Protein AF-A0A8X6IVJ0-F1 (afdb_monomer)

Foldseek 3Di:
DVLVVLVVQLVVLLVVLVVLLVVCVVCVVVDDLVRLVVSLVVLVVSLVSNVVSLVVNCVVDDPVCNVVSVVVNVVSVVSSVVSNVVSVVSSVVNVVVVVVPDDDDDDDDPDPPPPDPDDDQAADAQDLLCCLVNVVRLCVPQVVDPVDALLRSLVSVLVRYHHPLNVQLVPPPRDRVCSVVSVVSSCVRRVPLVVNLVVLVCQLLPLAADADDALVSLVVNLVSLVVSQVVCVVSVRHCDDPNQLVSLVSSLVSYHPVLNVVVVVVDDPPDRDGSVRSSVSSNVSSVVVVVVVPPDPPPPPVPPPPDDPPDDQDQPPVPRHGDDDD

Solvent-accessible surface area (backbone atoms only — not comparable to full-atom values): 19310 Å² total; per-residue (Å²): 117,69,65,63,52,49,53,52,49,48,53,55,51,51,53,50,50,53,53,51,49,54,54,43,73,73,43,57,88,78,52,51,71,66,55,46,50,54,51,46,55,52,52,52,54,52,51,56,52,50,51,55,48,50,56,52,45,63,75,68,52,55,86,88,54,44,62,63,54,50,53,55,48,48,59,54,48,52,58,49,52,52,51,50,53,53,48,51,53,49,46,52,48,53,64,52,55,70,61,71,78,72,78,86,86,84,82,88,77,94,65,86,76,77,79,67,79,81,82,75,79,75,68,44,52,64,56,52,87,51,38,64,64,46,51,53,53,46,35,66,68,45,69,69,34,82,91,53,52,34,29,54,44,35,51,52,50,61,71,30,34,32,70,64,46,29,61,77,45,61,85,59,68,83,34,53,78,40,25,61,55,44,52,49,56,48,42,72,73,48,63,45,68,68,57,48,50,51,49,48,50,50,57,62,73,64,54,76,60,40,84,62,96,42,41,69,60,48,48,50,52,45,50,54,49,52,50,46,53,54,54,34,44,74,70,74,46,74,76,53,73,68,54,24,43,52,50,29,52,58,54,55,72,30,46,23,74,66,60,44,52,55,49,61,71,72,54,59,96,88,60,87,71,46,34,69,55,52,47,52,49,48,54,52,51,26,50,52,51,52,56,54,70,71,55,66,89,72,76,76,67,82,69,76,81,72,83,75,88,69,95,70,86,68,52,38,93,89,77,67,48,77,74,84,90,125

Radius of gyration: 33.24 Å; Cα contacts (8 Å, |Δi|>4): 219; chains: 1; bounding box: 76×69×97 Å

Nearest PDB structures (foldseek):
  8xyv-assembly2_B  TM=6.416E-01  e=3.155E+00  synthetic construct
  8xyv-assembly1_A  TM=5.494E-01  e=3.779E+00  synthetic construct

Organism: NCBI:txid2747483

Secondary structure (DSSP, 8-state):
-HHHHHHHHHHHHHHHHHHHHHHHHHHTTT--HHHHHHHHHHHHHHHHHHHHHHHHHHHH--TTTHHHHHHHHHHHHHHHHHHHHHHHHHHHHHHHHTTSSS-------------PPP-PPPPB-S-HHHHHHHHHHHIIIIIT-TTS-HHHHHHHHHHHB-HHHHHHHHTS-S-TTHHHHHHHHHHHHH--HHHHHHHHHHHHHTPPPP-S--HHHHHHHHHHHHHHHHHHHHTT----THHHHHHHHHHHTTS-HHHHHHHHHHS-TT-PPPHHHHHHHHHHHHHHHHHHHHS---------------------TTT-S-----

Sequence (326 aa):
MKVKACLNQKKAIISSLTRLKNKTLEDINELDSSELKIRKNRFDTIGEVLKTIFDNLFSLAGDNEIEDYILEKQELFDTWEEMLILLDRRVSHLNKTNKNTEVTHTRNSDSTEIKLPTLSLPTFSGVIDEWLTFSDLFQAAVTNNQNLTGAQKLQYLKGVLKGDAQKIVQSLPITDGNFQIAWDLLKERYFHKREILSSLMKKLMNISPITCESHAQILRLVDSTKECVRLLETLDLKVEGTADIILMFVIQFKLDSTTRGWWERSLDSEKIPSLSELLKFLSNHARSLMTEGYGVKRNISNKKVTLVASGFQLHCTYCQNNHNLN

Mean predicted aligned error: 19.24 Å

InterPro domains:
  IPR005312 Domain of unknown function DUF1759 [PF03564] (124-266)

pLDDT: mean 80.72, std 16.04, range [34.28, 94.62]

Structure (mmCIF, N/CA/C/O backbone):
data_AF-A0A8X6IVJ0-F1
#
_entry.id   AF-A0A8X6IVJ0-F1
#
loop_
_atom_site.group_PDB
_atom_site.id
_atom_site.type_symbol
_atom_site.label_atom_id
_atom_site.label_alt_id
_atom_site.label_comp_id
_atom_site.label_asym_id
_atom_site.label_entity_id
_atom_site.label_seq_id
_atom_site.pdbx_PDB_ins_code
_atom_site.Cartn_x
_atom_site.Cartn_y
_atom_site.Cartn_z
_atom_site.occupancy
_atom_site.B_iso_or_equiv
_atom_site.auth_seq_id
_atom_site.auth_comp_id
_atom_site.auth_asym_id
_atom_site.auth_atom_id
_atom_site.pdbx_PDB_model_num
ATOM 1 N N . MET A 1 1 ? 3.295 47.435 11.529 1.00 51.41 1 MET A N 1
ATOM 2 C CA . MET A 1 1 ? 2.313 46.763 12.421 1.00 51.41 1 MET A CA 1
ATOM 3 C C . MET A 1 1 ? 2.460 45.238 12.463 1.00 51.41 1 MET A C 1
ATOM 5 O O . MET A 1 1 ? 2.421 44.699 13.561 1.00 51.41 1 MET A O 1
ATOM 9 N N . LYS A 1 2 ? 2.674 44.540 11.333 1.00 70.06 2 LYS A N 1
ATOM 10 C CA . LYS A 1 2 ? 2.728 43.062 11.283 1.00 70.06 2 LYS A CA 1
ATOM 11 C C . LYS A 1 2 ? 3.921 42.427 12.032 1.00 70.06 2 LYS A C 1
ATOM 13 O O . LYS A 1 2 ? 3.705 41.506 12.809 1.00 70.06 2 LYS A O 1
ATOM 18 N N . VAL A 1 3 ? 5.135 42.977 11.904 1.00 77.12 3 VAL A N 1
ATOM 19 C CA . VAL A 1 3 ? 6.344 42.466 12.599 1.00 77.12 3 VAL A CA 1
ATOM 20 C C . VAL A 1 3 ? 6.205 42.526 14.123 1.00 77.12 3 VAL A C 1
ATOM 22 O O . VAL A 1 3 ? 6.420 41.534 14.808 1.00 77.12 3 VAL A O 1
ATOM 25 N N . LYS A 1 4 ? 5.747 43.661 14.669 1.00 79.00 4 LYS A N 1
ATOM 26 C CA . LYS A 1 4 ? 5.551 43.844 16.120 1.00 79.00 4 LYS A CA 1
ATOM 27 C C . LYS A 1 4 ? 4.546 42.845 16.710 1.00 79.00 4 LYS A C 1
ATOM 29 O O . LYS A 1 4 ? 4.748 42.358 17.817 1.00 79.00 4 LYS A O 1
ATOM 34 N N . ALA A 1 5 ? 3.483 42.520 15.970 1.00 81.06 5 ALA A N 1
ATOM 35 C CA . ALA A 1 5 ? 2.525 41.495 16.379 1.00 81.06 5 ALA A CA 1
ATOM 36 C C . ALA A 1 5 ? 3.166 40.096 16.399 1.00 81.06 5 ALA A C 1
ATOM 38 O O . ALA A 1 5 ? 2.984 39.360 17.366 1.00 81.06 5 ALA A O 1
ATOM 39 N N . CYS A 1 6 ? 3.972 39.770 15.386 1.00 81.50 6 CYS A N 1
ATOM 40 C CA . CYS A 1 6 ? 4.681 38.496 15.291 1.00 81.50 6 CYS A CA 1
ATOM 41 C C . CYS A 1 6 ? 5.738 38.336 16.402 1.00 81.50 6 CYS A C 1
ATOM 43 O O . CYS A 1 6 ? 5.799 37.300 17.056 1.00 81.50 6 CYS A O 1
ATOM 45 N N . LEU A 1 7 ? 6.485 39.400 16.722 1.00 84.38 7 LEU A N 1
ATOM 46 C CA . LEU A 1 7 ? 7.431 39.420 17.844 1.00 84.38 7 LEU A CA 1
ATOM 47 C C . LEU A 1 7 ? 6.739 39.253 19.207 1.00 84.38 7 LEU A C 1
ATOM 49 O O . LEU A 1 7 ? 7.261 38.563 20.083 1.00 84.38 7 LEU A O 1
ATOM 53 N N . ASN A 1 8 ? 5.556 39.845 19.395 1.00 83.50 8 ASN A N 1
ATOM 54 C CA . ASN A 1 8 ? 4.770 39.654 20.617 1.00 83.50 8 ASN A CA 1
ATOM 55 C C . ASN A 1 8 ? 4.243 38.216 20.739 1.00 83.50 8 ASN A C 1
ATOM 57 O O . ASN A 1 8 ? 4.304 37.636 21.822 1.00 83.50 8 ASN A O 1
ATOM 61 N N . GLN A 1 9 ? 3.773 37.628 19.633 1.00 85.81 9 GLN A N 1
ATOM 62 C CA . GLN A 1 9 ? 3.374 36.219 19.588 1.00 85.81 9 GLN A CA 1
ATOM 63 C C . GLN A 1 9 ? 4.561 35.299 19.896 1.00 85.81 9 GLN A C 1
ATOM 65 O O . GLN A 1 9 ? 4.435 34.438 20.763 1.00 85.81 9 GLN A O 1
ATOM 70 N N . LYS A 1 10 ? 5.730 35.538 19.284 1.00 90.62 10 LYS A N 1
ATOM 71 C CA . LYS A 1 10 ? 6.973 34.804 19.565 1.00 90.62 10 LYS A CA 1
ATOM 72 C C . LYS A 1 10 ? 7.271 34.781 21.065 1.00 90.62 10 LYS A C 1
ATOM 74 O O . LYS A 1 10 ? 7.374 33.709 21.652 1.00 90.62 10 LYS A O 1
ATOM 79 N N . LYS A 1 11 ? 7.323 35.953 21.711 1.00 88.62 11 LYS A N 1
ATOM 80 C CA . LYS A 1 11 ? 7.605 36.070 23.155 1.00 88.62 11 LYS A CA 1
ATOM 81 C C . LYS A 1 11 ? 6.608 35.291 24.020 1.00 88.62 11 LYS A C 1
ATOM 83 O O . LYS A 1 11 ? 7.015 34.605 24.956 1.00 88.62 11 LYS A O 1
ATOM 88 N N . ALA A 1 12 ? 5.313 35.371 23.706 1.00 86.25 12 ALA A N 1
ATOM 89 C CA . ALA A 1 12 ? 4.273 34.663 24.455 1.00 86.25 12 ALA A CA 1
ATOM 90 C C . ALA A 1 12 ? 4.392 33.133 24.326 1.00 86.25 12 ALA A C 1
ATOM 92 O O . ALA A 1 12 ? 4.217 32.404 25.309 1.00 86.25 12 ALA A O 1
ATOM 93 N N . ILE A 1 13 ? 4.715 32.642 23.127 1.00 88.31 13 ILE A N 1
ATOM 94 C CA . ILE A 1 13 ? 4.879 31.210 22.869 1.00 88.31 13 ILE A CA 1
ATOM 95 C C . ILE A 1 13 ? 6.184 30.682 23.476 1.00 88.31 13 ILE A C 1
ATOM 97 O O . ILE A 1 13 ? 6.147 29.631 24.111 1.00 88.31 13 ILE A O 1
ATOM 101 N N . ILE A 1 14 ? 7.291 31.433 23.409 1.00 89.19 14 ILE A N 1
ATOM 102 C CA . ILE A 1 14 ? 8.545 31.087 24.104 1.00 89.19 14 ILE A CA 1
ATOM 103 C C . ILE A 1 14 ? 8.307 30.980 25.613 1.00 89.19 14 ILE A C 1
ATOM 105 O O . ILE A 1 14 ? 8.649 29.972 26.217 1.00 89.19 14 ILE A O 1
ATOM 109 N N . SER A 1 15 ? 7.639 31.962 26.228 1.00 88.25 15 SER A N 1
ATOM 110 C CA . SER A 1 15 ? 7.291 31.896 27.656 1.00 88.25 15 SER A CA 1
ATOM 111 C C . SER A 1 15 ? 6.449 30.657 27.993 1.00 88.25 15 SER A C 1
ATOM 113 O O . SER A 1 15 ? 6.665 30.002 29.017 1.00 88.25 15 SER A O 1
ATOM 115 N N . SER A 1 16 ? 5.515 30.297 27.108 1.00 87.06 16 SER A N 1
ATOM 116 C CA . SER A 1 16 ? 4.692 29.096 27.258 1.00 87.06 16 SER A CA 1
ATOM 117 C C . SER A 1 16 ? 5.514 27.809 27.148 1.00 87.06 16 SER A C 1
ATOM 119 O O . SER A 1 16 ? 5.285 26.894 27.943 1.00 87.06 16 SER A O 1
ATOM 121 N N . LEU A 1 17 ? 6.481 27.756 26.223 1.00 89.62 17 LEU A N 1
ATOM 122 C CA . LEU A 1 17 ? 7.433 26.655 26.077 1.00 89.62 17 LEU A CA 1
ATOM 123 C C . LEU A 1 17 ? 8.295 26.515 27.334 1.00 89.62 17 LEU A C 1
ATOM 125 O O . LEU A 1 17 ? 8.355 25.430 27.902 1.00 89.62 17 LEU A O 1
ATOM 129 N N . THR A 1 18 ? 8.879 27.609 27.828 1.00 90.75 18 THR A N 1
ATOM 130 C CA . THR A 1 18 ? 9.710 27.615 29.042 1.00 90.75 18 THR A CA 1
ATOM 131 C C . THR A 1 18 ? 8.926 27.144 30.265 1.00 90.75 18 THR A C 1
ATOM 133 O O . THR A 1 18 ? 9.408 26.320 31.039 1.00 90.75 18 THR A O 1
ATOM 136 N N . ARG A 1 19 ? 7.676 27.597 30.427 1.00 89.50 19 ARG A N 1
ATOM 137 C CA . ARG A 1 19 ? 6.812 27.140 31.525 1.00 89.50 19 ARG A CA 1
ATOM 138 C C . ARG A 1 19 ? 6.490 25.650 31.417 1.00 89.50 19 ARG A C 1
ATOM 140 O O . ARG A 1 19 ? 6.490 24.952 32.428 1.00 89.50 19 ARG A O 1
ATOM 147 N N . LEU A 1 20 ? 6.202 25.160 30.209 1.00 90.06 20 LEU A N 1
ATOM 148 C CA . LEU A 1 20 ? 5.941 23.739 29.982 1.00 90.06 20 LEU A CA 1
ATOM 149 C C . LEU A 1 20 ? 7.201 22.898 30.221 1.00 90.06 20 LEU A C 1
ATOM 151 O O . LEU A 1 20 ? 7.098 21.823 30.811 1.00 90.06 20 LEU A O 1
ATOM 155 N N . LYS A 1 21 ? 8.372 23.404 29.819 1.00 92.00 21 LYS A N 1
ATOM 156 C CA . LYS A 1 21 ? 9.682 22.799 30.071 1.00 92.00 21 LYS A CA 1
ATOM 157 C C . LYS A 1 21 ? 9.917 22.604 31.562 1.00 92.00 21 LYS A C 1
ATOM 159 O O . LYS A 1 21 ? 10.084 21.467 31.990 1.00 92.00 21 LYS A O 1
ATOM 164 N N . ASN A 1 22 ? 9.850 23.681 32.341 1.00 91.69 22 ASN A N 1
ATOM 165 C CA . ASN A 1 22 ? 10.118 23.635 33.780 1.00 91.69 22 ASN A CA 1
ATOM 166 C C . ASN A 1 22 ? 9.153 22.691 34.496 1.00 91.69 22 ASN A C 1
ATOM 168 O O . ASN A 1 22 ? 9.596 21.793 35.202 1.00 91.69 22 ASN A O 1
ATOM 172 N N . LYS A 1 23 ? 7.850 22.801 34.199 1.00 90.88 23 LYS A N 1
ATOM 173 C CA . LYS A 1 23 ? 6.850 21.894 34.768 1.00 90.88 23 LYS A CA 1
ATOM 174 C C . LYS A 1 23 ? 7.157 20.429 34.448 1.00 90.88 23 LYS A C 1
ATOM 176 O O . LYS A 1 23 ? 7.015 19.576 35.306 1.00 90.88 23 LYS A O 1
ATOM 181 N N . THR A 1 24 ? 7.585 20.142 33.219 1.00 91.12 24 THR A N 1
ATOM 182 C CA . THR A 1 24 ? 7.924 18.775 32.798 1.00 91.12 24 THR A CA 1
ATOM 183 C C . THR A 1 24 ? 9.169 18.254 33.492 1.00 91.12 24 THR A C 1
ATOM 185 O O . THR A 1 24 ? 9.192 17.096 33.872 1.00 91.12 24 THR A O 1
ATOM 188 N N . LEU A 1 25 ? 10.191 19.080 33.697 1.00 91.25 25 LEU A N 1
ATOM 189 C CA . LEU A 1 25 ? 11.376 18.657 34.443 1.00 91.25 25 LEU A CA 1
ATOM 190 C C . LEU A 1 25 ? 11.061 18.353 35.915 1.00 91.25 25 LEU A C 1
ATOM 192 O O . LEU A 1 25 ? 11.676 17.453 36.478 1.00 91.25 25 LEU A O 1
ATOM 196 N N . GLU A 1 26 ? 10.095 19.059 36.508 1.00 91.00 26 GLU A N 1
ATOM 197 C CA . GLU A 1 26 ? 9.634 18.819 37.881 1.00 91.00 26 GLU A CA 1
ATOM 198 C C . GLU A 1 26 ? 8.843 17.510 38.009 1.00 91.00 26 GLU A C 1
ATOM 200 O O . GLU A 1 26 ? 9.118 16.720 38.908 1.00 91.00 26 GLU A O 1
ATOM 205 N N . ASP A 1 27 ? 7.885 17.259 37.108 1.00 90.38 27 ASP A N 1
ATOM 206 C CA . ASP A 1 27 ? 6.897 16.185 37.281 1.00 90.38 27 ASP A CA 1
ATOM 207 C C . ASP A 1 27 ? 7.139 14.921 36.433 1.00 90.38 27 ASP A C 1
ATOM 209 O O . ASP A 1 27 ? 6.476 13.911 36.653 1.00 90.38 27 ASP A O 1
ATOM 213 N N . ILE A 1 28 ? 8.111 14.895 35.508 1.00 89.06 28 ILE A N 1
ATOM 214 C CA . ILE A 1 28 ? 8.274 13.788 34.536 1.00 89.06 28 ILE A CA 1
ATOM 215 C C . ILE A 1 28 ? 8.375 12.383 35.149 1.00 89.06 28 ILE A C 1
ATOM 217 O O . ILE A 1 28 ? 7.965 11.394 34.529 1.00 89.06 28 ILE A O 1
ATOM 221 N N . ASN A 1 29 ? 8.942 12.262 36.346 1.00 87.44 29 ASN A N 1
ATOM 222 C CA . ASN A 1 29 ? 9.087 10.965 37.000 1.00 87.44 29 ASN A CA 1
ATOM 223 C C . ASN A 1 29 ? 7.778 10.472 37.631 1.00 87.44 29 ASN A C 1
ATOM 225 O O . ASN A 1 29 ? 7.620 9.261 37.778 1.00 87.44 29 ASN A O 1
ATOM 229 N N . GLU A 1 30 ? 6.845 11.371 37.932 1.00 88.00 30 GLU A N 1
ATOM 230 C CA . GLU A 1 30 ? 5.557 11.076 38.568 1.00 88.00 30 GLU A CA 1
ATOM 231 C C . GLU A 1 30 ? 4.437 10.820 37.548 1.00 88.00 30 GLU A C 1
ATOM 233 O O . GLU A 1 30 ? 3.447 10.177 37.881 1.00 88.00 30 GLU A O 1
ATOM 238 N N . LEU A 1 31 ? 4.610 11.276 36.301 1.00 87.31 31 LEU A N 1
ATOM 239 C CA . LEU A 1 31 ? 3.606 11.137 35.242 1.00 87.31 31 LEU A CA 1
ATOM 240 C C . LEU A 1 31 ? 3.460 9.698 34.729 1.00 87.31 31 LEU A C 1
ATOM 242 O O . LEU A 1 31 ? 4.450 8.988 34.509 1.00 87.31 31 LEU A O 1
ATOM 246 N N . ASP A 1 32 ? 2.220 9.313 34.424 1.00 85.75 32 ASP A N 1
ATOM 247 C CA . ASP A 1 32 ? 1.905 8.040 33.773 1.00 85.75 32 ASP A CA 1
ATOM 248 C C . ASP A 1 32 ? 2.105 8.068 32.237 1.00 85.75 32 ASP A C 1
ATOM 250 O O . ASP A 1 32 ? 2.394 9.097 31.616 1.00 85.75 32 ASP A O 1
ATOM 254 N N . SER A 1 33 ? 1.962 6.910 31.574 1.00 82.38 33 SER A N 1
ATOM 255 C CA . SER A 1 33 ? 2.177 6.808 30.119 1.00 82.38 33 SER A CA 1
ATOM 256 C C . SER A 1 33 ? 1.195 7.646 29.286 1.00 82.38 33 SER A C 1
ATOM 258 O O . SER A 1 33 ? 1.548 8.071 28.181 1.00 82.38 33 SER A O 1
ATOM 260 N N . SER A 1 34 ? -0.034 7.846 29.756 1.00 83.44 34 SER A N 1
ATOM 261 C CA . SER A 1 34 ? -1.048 8.672 29.093 1.00 83.44 34 SER A CA 1
ATOM 262 C C . SER A 1 34 ? -0.724 10.156 29.245 1.00 83.44 34 SER A C 1
ATOM 264 O O . SER A 1 34 ? -0.751 10.901 28.263 1.00 83.44 34 SER A O 1
ATOM 266 N N . GLU A 1 35 ? -0.356 10.578 30.449 1.00 86.31 35 GLU A N 1
ATOM 267 C CA . GLU A 1 35 ? -0.003 11.951 30.789 1.00 86.31 35 GLU A CA 1
ATOM 268 C C . GLU A 1 35 ? 1.264 12.410 30.067 1.00 86.31 35 GLU A C 1
ATOM 270 O O . GLU A 1 35 ? 1.299 13.522 29.532 1.00 86.31 35 GLU A O 1
ATOM 275 N N . LEU A 1 36 ? 2.274 11.542 29.954 1.00 88.25 36 LEU A N 1
ATOM 276 C CA . LEU A 1 36 ? 3.476 11.811 29.161 1.00 88.25 36 LEU A CA 1
ATOM 277 C C . LEU A 1 36 ? 3.161 11.974 27.671 1.00 88.25 36 LEU A C 1
ATOM 279 O O . LEU A 1 36 ? 3.725 12.851 27.015 1.00 88.25 36 LEU A O 1
ATOM 283 N N . LYS A 1 37 ? 2.226 11.182 27.128 1.00 87.94 37 LYS A N 1
ATOM 284 C CA . LYS A 1 37 ? 1.789 11.310 25.729 1.00 87.94 37 LYS A CA 1
ATOM 285 C C . LYS A 1 37 ? 1.049 12.627 25.491 1.00 87.94 37 LYS A C 1
ATOM 287 O O . LYS A 1 37 ? 1.300 13.303 24.496 1.00 87.94 37 LYS A O 1
ATOM 292 N N . ILE A 1 38 ? 0.187 13.031 26.425 1.00 88.56 38 ILE A N 1
ATOM 293 C CA . ILE A 1 38 ? -0.470 14.345 26.390 1.00 88.56 38 ILE A CA 1
ATOM 294 C C . ILE A 1 38 ? 0.578 15.461 26.483 1.00 88.56 38 ILE A C 1
ATOM 296 O O . ILE A 1 38 ? 0.493 16.449 25.752 1.00 88.56 38 ILE A O 1
ATOM 300 N N . ARG A 1 39 ? 1.591 15.308 27.346 1.00 89.50 39 ARG A N 1
ATOM 301 C CA . ARG A 1 39 ? 2.683 16.277 27.486 1.00 89.50 39 ARG A CA 1
ATOM 302 C C . ARG A 1 39 ? 3.467 16.430 26.184 1.00 89.50 39 ARG A C 1
ATOM 304 O O . ARG A 1 39 ? 3.676 17.562 25.757 1.00 89.50 39 ARG A O 1
ATOM 311 N N . LYS A 1 40 ? 3.812 15.318 25.529 1.00 91.62 40 LYS A N 1
ATOM 312 C CA . LYS A 1 40 ? 4.493 15.285 24.225 1.00 91.62 40 LYS A CA 1
ATOM 313 C C . LYS A 1 40 ? 3.699 16.033 23.153 1.00 91.62 40 LYS A C 1
ATOM 315 O O . LYS A 1 40 ? 4.212 16.992 22.589 1.00 91.62 40 LYS A O 1
ATOM 320 N N . ASN A 1 41 ? 2.409 15.723 23.001 1.00 89.31 41 ASN A N 1
ATOM 321 C CA . ASN A 1 41 ? 1.533 16.412 22.043 1.00 89.31 41 ASN A CA 1
ATOM 322 C C . ASN A 1 41 ? 1.473 17.936 22.275 1.00 89.31 41 ASN A C 1
ATOM 324 O O . ASN A 1 41 ? 1.348 18.714 21.327 1.00 89.31 41 ASN A O 1
ATOM 328 N N . ARG A 1 42 ? 1.551 18.388 23.536 1.00 89.38 42 ARG A N 1
ATOM 329 C CA . ARG A 1 42 ? 1.598 19.823 23.861 1.00 89.38 42 ARG A CA 1
ATOM 330 C C . ARG A 1 42 ? 2.916 20.469 23.438 1.00 89.38 42 ARG A C 1
ATOM 332 O O . ARG A 1 42 ? 2.871 21.592 22.941 1.00 89.38 42 ARG A O 1
ATOM 339 N N . PHE A 1 43 ? 4.053 19.792 23.614 1.00 91.19 43 PHE A N 1
ATOM 340 C CA . PHE A 1 43 ? 5.332 20.262 23.073 1.00 91.19 43 PHE A CA 1
ATOM 341 C C . PHE A 1 43 ? 5.296 20.311 21.545 1.00 91.19 43 PHE A C 1
ATOM 343 O O . PHE A 1 43 ? 5.676 21.337 20.989 1.00 91.19 43 PHE A O 1
ATOM 350 N N . ASP A 1 44 ? 4.774 19.280 20.874 1.00 89.69 44 ASP A N 1
ATOM 351 C CA . ASP A 1 44 ? 4.649 19.247 19.407 1.00 89.69 44 ASP A CA 1
ATOM 352 C C . ASP A 1 44 ? 3.814 20.424 18.881 1.00 89.69 44 ASP A C 1
ATOM 354 O O . ASP A 1 44 ? 4.226 21.143 17.973 1.00 89.69 44 ASP A O 1
ATOM 358 N N . THR A 1 45 ? 2.674 20.696 19.524 1.00 89.75 45 THR A N 1
ATOM 359 C CA . THR A 1 45 ? 1.799 21.820 19.153 1.00 89.75 45 THR A CA 1
ATOM 360 C C . THR A 1 45 ? 2.515 23.170 19.280 1.00 89.75 45 THR A C 1
ATOM 362 O O . THR A 1 45 ? 2.374 24.034 18.417 1.00 89.75 45 THR A O 1
ATOM 365 N N . ILE A 1 46 ? 3.289 23.371 20.353 1.00 88.06 46 ILE A N 1
ATOM 366 C CA . ILE A 1 46 ? 4.054 24.609 20.561 1.00 88.06 46 ILE A CA 1
ATOM 367 C C . ILE A 1 46 ? 5.178 24.739 19.521 1.00 88.06 46 ILE A C 1
ATOM 369 O O . ILE A 1 46 ? 5.386 25.838 19.006 1.00 88.06 46 ILE A O 1
ATOM 373 N N . GLY A 1 47 ? 5.854 23.637 19.178 1.00 89.25 47 GLY A N 1
ATOM 374 C CA . GLY A 1 47 ? 6.896 23.598 18.147 1.00 89.25 47 GLY A CA 1
ATOM 375 C C . GLY A 1 47 ? 6.384 24.017 16.765 1.00 89.25 47 GLY A C 1
ATOM 376 O O . GLY A 1 47 ? 6.980 24.882 16.125 1.00 89.25 47 GLY A O 1
ATOM 377 N N . GLU A 1 48 ? 5.228 23.501 16.337 1.00 89.31 48 GLU A N 1
ATOM 378 C CA . GLU A 1 48 ? 4.606 23.873 15.052 1.00 89.31 48 GLU A CA 1
ATOM 379 C C . GLU A 1 48 ? 4.187 25.353 14.999 1.00 89.31 48 GLU A C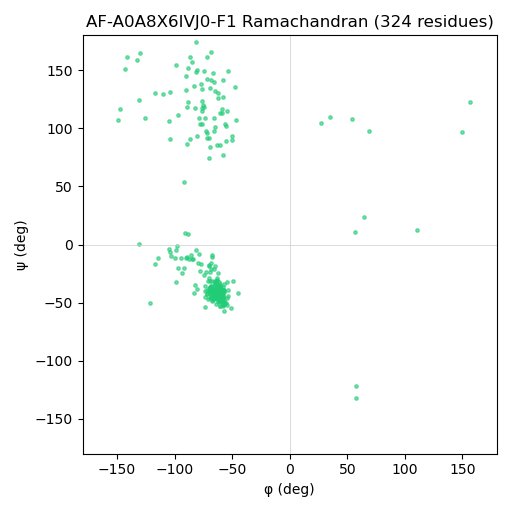 1
ATOM 381 O O . GLU A 1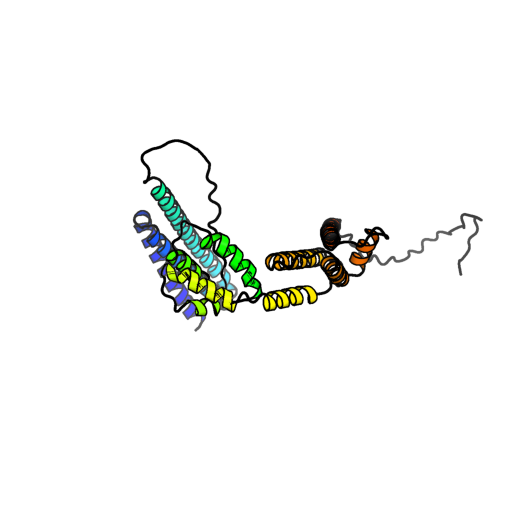 48 ? 4.379 26.045 13.990 1.00 89.31 48 GLU A O 1
ATOM 386 N N . VAL A 1 49 ? 3.664 25.884 16.111 1.00 88.38 49 VAL A N 1
ATOM 387 C CA . VAL A 1 49 ? 3.333 27.312 16.217 1.00 88.38 49 VAL A CA 1
ATOM 388 C C . VAL A 1 49 ? 4.601 28.170 16.154 1.00 88.38 49 VAL A C 1
ATOM 390 O O . VAL A 1 49 ? 4.612 29.171 15.438 1.00 88.38 49 VAL A 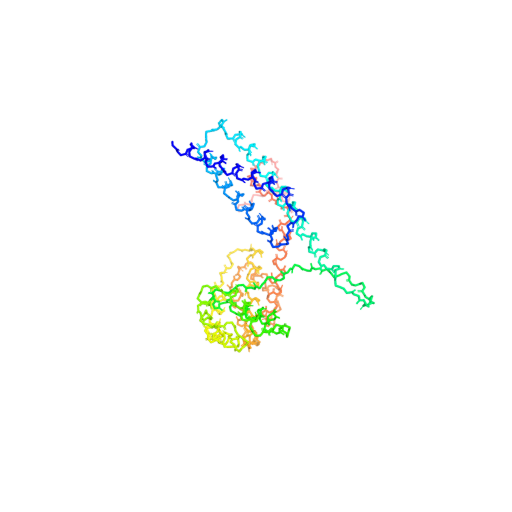O 1
ATOM 393 N N . LEU A 1 50 ? 5.682 27.782 16.843 1.00 88.50 50 LEU A N 1
ATOM 394 C CA . LEU A 1 50 ? 6.969 28.483 16.764 1.00 88.50 50 LEU A CA 1
ATOM 395 C C . LEU A 1 50 ? 7.534 28.464 15.346 1.00 88.50 50 LEU A C 1
ATOM 397 O O . LEU A 1 50 ? 7.949 29.511 14.856 1.00 88.50 50 LEU A O 1
ATOM 401 N N . LYS A 1 51 ? 7.490 27.318 14.661 1.00 89.06 51 LYS A N 1
ATOM 402 C CA . LYS A 1 51 ? 7.927 27.189 13.265 1.00 89.06 51 LYS A CA 1
ATOM 403 C C . LYS A 1 51 ? 7.207 28.190 12.367 1.00 89.06 51 LYS A C 1
ATOM 405 O O . LYS A 1 51 ? 7.853 28.982 11.689 1.00 89.06 51 LYS A O 1
ATOM 410 N N . THR A 1 52 ? 5.881 28.234 12.475 1.00 89.00 52 THR A N 1
ATOM 411 C CA . THR A 1 52 ? 5.034 29.167 11.722 1.00 89.00 52 THR A CA 1
ATOM 412 C C . THR A 1 52 ? 5.365 30.629 12.044 1.00 89.00 52 THR A C 1
ATOM 414 O O . THR A 1 52 ? 5.397 31.476 11.153 1.00 89.00 52 THR A O 1
ATOM 417 N N . ILE A 1 53 ? 5.622 30.956 13.314 1.00 87.38 53 ILE A N 1
ATOM 418 C CA . ILE A 1 53 ? 6.012 32.311 13.730 1.00 87.38 53 ILE A CA 1
ATOM 419 C C . ILE A 1 53 ? 7.369 32.692 13.129 1.00 87.38 53 ILE A C 1
ATOM 421 O O . ILE A 1 53 ? 7.490 33.781 12.575 1.00 87.38 53 ILE A O 1
ATOM 425 N N . PHE A 1 54 ? 8.370 31.812 13.193 1.00 88.00 54 PHE A N 1
ATOM 426 C CA . PHE A 1 54 ? 9.696 32.083 12.637 1.00 88.00 54 PHE A CA 1
ATOM 427 C C . PHE A 1 54 ? 9.681 32.198 11.111 1.00 88.00 54 PHE A C 1
ATOM 429 O O . PHE A 1 54 ? 10.314 33.101 10.577 1.00 88.00 54 PHE A O 1
ATOM 436 N N . ASP A 1 55 ? 8.913 31.364 10.409 1.00 87.38 55 ASP A N 1
ATOM 437 C CA . ASP A 1 55 ? 8.786 31.450 8.949 1.00 87.38 55 ASP A CA 1
ATOM 438 C C . ASP A 1 55 ? 8.136 32.785 8.530 1.00 87.38 55 ASP A C 1
ATOM 440 O O . ASP A 1 55 ? 8.584 33.446 7.590 1.00 87.38 55 ASP A O 1
ATOM 444 N N . ASN A 1 56 ? 7.145 33.253 9.297 1.00 86.75 56 ASN A N 1
ATOM 445 C CA . ASN A 1 56 ? 6.567 34.584 9.115 1.00 86.75 56 ASN A CA 1
ATOM 446 C C . ASN A 1 56 ? 7.562 35.707 9.451 1.00 86.75 56 ASN A C 1
ATOM 448 O O . ASN A 1 56 ? 7.595 36.709 8.737 1.00 86.75 56 ASN A O 1
ATOM 452 N N . LEU A 1 57 ? 8.376 35.566 10.503 1.00 86.06 57 LEU A N 1
ATOM 453 C CA . LEU A 1 57 ? 9.408 36.550 10.850 1.00 86.06 57 LEU A CA 1
ATOM 454 C C . LEU A 1 57 ? 10.466 36.664 9.754 1.00 86.06 57 LEU A C 1
ATOM 456 O O . LEU A 1 57 ? 10.769 37.781 9.351 1.00 86.06 57 LEU A O 1
ATOM 460 N N . PHE A 1 58 ? 10.951 35.548 9.205 1.00 84.19 58 PHE A N 1
ATOM 461 C CA . PHE A 1 58 ? 11.909 35.562 8.097 1.00 84.19 58 PHE A CA 1
ATOM 462 C C . PHE A 1 58 ? 11.343 36.225 6.840 1.00 84.19 58 PHE A C 1
ATOM 464 O O . PHE A 1 58 ? 12.063 36.939 6.154 1.00 84.19 58 PHE A O 1
ATOM 471 N N . SER A 1 59 ? 10.044 36.065 6.566 1.00 83.06 59 SER A N 1
ATOM 472 C CA . SER A 1 59 ? 9.395 36.738 5.430 1.00 83.06 59 SER A CA 1
ATOM 473 C C . SER A 1 59 ? 9.235 38.257 5.601 1.00 83.06 59 SER A C 1
ATOM 475 O O . SER A 1 59 ? 8.977 38.962 4.626 1.00 83.06 59 SER A O 1
ATOM 477 N N . LEU A 1 60 ? 9.333 38.762 6.836 1.00 81.56 60 LEU A N 1
ATOM 478 C CA . LEU A 1 60 ? 9.079 40.163 7.181 1.00 81.56 60 LEU A CA 1
ATOM 479 C C . LEU A 1 60 ? 10.328 40.919 7.670 1.00 81.56 60 LEU A C 1
ATOM 481 O O . LEU A 1 60 ? 10.249 42.138 7.832 1.00 81.56 60 LEU A O 1
ATOM 485 N N . ALA A 1 61 ? 11.427 40.219 7.957 1.00 78.88 61 ALA A N 1
ATOM 486 C CA . ALA A 1 61 ? 12.674 40.790 8.459 1.00 78.88 61 ALA A CA 1
ATOM 487 C C . ALA A 1 61 ? 13.530 41.368 7.319 1.00 78.88 61 ALA A C 1
ATOM 489 O O . ALA A 1 61 ? 13.489 40.881 6.192 1.00 78.88 61 ALA A O 1
ATOM 490 N N . GLY A 1 62 ? 14.300 42.419 7.617 1.00 74.06 62 GLY A N 1
ATOM 491 C CA . GLY A 1 62 ? 15.347 42.920 6.720 1.00 74.06 62 GLY A CA 1
ATOM 492 C C . GLY A 1 62 ? 16.654 42.149 6.914 1.00 74.06 62 GLY A C 1
ATOM 493 O O . GLY A 1 62 ? 16.879 41.603 7.993 1.00 74.06 62 GLY A O 1
ATOM 494 N N . ASP A 1 63 ? 17.523 42.149 5.900 1.00 71.31 63 ASP A N 1
ATOM 495 C CA . ASP A 1 63 ? 18.727 41.299 5.814 1.00 71.31 63 ASP A CA 1
ATOM 496 C C . ASP A 1 63 ? 19.624 41.314 7.068 1.00 71.31 63 ASP A C 1
ATOM 498 O O . ASP A 1 63 ? 20.203 40.292 7.424 1.00 71.31 63 ASP A O 1
ATOM 502 N N . ASN A 1 64 ? 19.681 42.436 7.790 1.00 71.56 64 ASN A N 1
ATOM 503 C CA . ASN A 1 64 ? 20.537 42.607 8.969 1.00 71.56 64 ASN A CA 1
ATOM 504 C C . ASN A 1 64 ? 19.987 41.979 10.267 1.00 71.56 64 ASN A C 1
ATOM 506 O O . ASN A 1 64 ? 20.738 41.848 11.222 1.00 71.56 64 ASN A O 1
ATOM 510 N N . GLU A 1 65 ? 18.697 41.626 10.338 1.00 72.75 65 GLU A N 1
ATOM 511 C CA . GLU A 1 65 ? 18.074 41.027 11.540 1.00 72.75 65 GLU A CA 1
ATOM 512 C C . GLU A 1 65 ? 17.862 39.509 11.401 1.00 72.75 65 GLU A C 1
ATOM 514 O O . GLU A 1 65 ? 17.494 38.829 12.358 1.00 72.75 65 GLU A O 1
ATOM 519 N N . ILE A 1 66 ? 18.057 38.963 10.197 1.00 79.25 66 ILE A N 1
ATOM 520 C CA . ILE A 1 66 ? 17.764 37.558 9.888 1.00 79.25 66 ILE A CA 1
ATOM 521 C C . ILE A 1 66 ? 18.716 36.617 10.633 1.00 79.25 66 ILE A C 1
ATOM 523 O O . ILE A 1 66 ? 18.272 35.579 11.119 1.00 79.25 66 ILE A O 1
ATOM 527 N N . GLU A 1 67 ? 19.994 36.979 10.753 1.00 81.50 67 GLU A N 1
ATOM 528 C CA . GLU A 1 67 ? 21.013 36.152 11.412 1.00 81.50 67 GLU A CA 1
ATOM 529 C C . GLU A 1 67 ? 20.695 35.926 12.900 1.00 81.50 67 GLU A C 1
ATOM 531 O O . GLU A 1 67 ? 20.661 34.780 13.354 1.00 81.50 67 GLU A O 1
ATOM 536 N N . ASP A 1 68 ? 20.318 36.984 13.624 1.00 83.25 68 ASP A N 1
ATOM 537 C CA . ASP A 1 68 ? 19.912 36.899 15.033 1.00 83.25 68 ASP A CA 1
ATOM 538 C C . ASP A 1 68 ? 18.674 36.007 15.220 1.00 83.25 68 ASP A C 1
ATOM 540 O O . ASP A 1 68 ? 18.611 35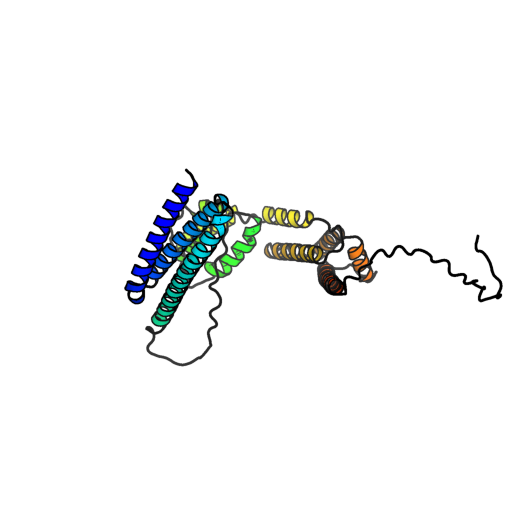.183 16.136 1.00 83.25 68 ASP A O 1
ATOM 544 N N . TYR A 1 69 ? 17.687 36.117 14.323 1.00 84.00 69 TYR A N 1
ATOM 545 C CA . TYR A 1 69 ? 16.494 35.270 14.375 1.00 84.00 69 TYR A CA 1
ATOM 546 C C . TYR A 1 69 ? 16.778 33.808 14.011 1.00 84.00 69 TYR A C 1
ATOM 548 O O . TYR A 1 69 ? 16.067 32.923 14.491 1.00 84.00 69 TYR A O 1
ATOM 556 N N . ILE A 1 70 ? 17.783 33.533 13.172 1.00 83.62 70 ILE A N 1
ATOM 557 C CA . ILE A 1 70 ? 18.218 32.165 12.865 1.00 83.62 70 ILE A CA 1
ATOM 558 C C . ILE A 1 70 ? 18.850 31.525 14.101 1.00 83.62 70 ILE A C 1
ATOM 560 O O . ILE A 1 70 ? 18.466 30.407 14.446 1.00 83.62 70 ILE A O 1
ATOM 564 N N . LEU A 1 71 ? 19.753 32.232 14.786 1.00 86.00 71 LEU A N 1
ATOM 565 C CA . LEU A 1 71 ? 20.394 31.738 16.008 1.00 86.00 71 LEU A CA 1
ATOM 566 C C . LEU A 1 71 ? 19.362 31.480 17.114 1.00 86.00 71 LEU A C 1
ATOM 568 O O . LEU A 1 71 ? 19.317 30.390 17.681 1.00 86.00 71 LEU A O 1
ATOM 572 N N . GLU A 1 72 ? 18.450 32.428 17.350 1.00 86.94 72 GLU A N 1
ATOM 573 C CA . GLU A 1 72 ? 17.377 32.266 18.341 1.00 86.94 72 GLU A CA 1
ATOM 574 C C . GLU A 1 72 ? 16.443 31.094 17.991 1.00 86.94 72 GLU A C 1
ATOM 576 O O . GLU A 1 72 ? 16.001 30.356 18.875 1.00 86.94 72 GLU A O 1
ATOM 581 N N . LYS A 1 73 ? 16.143 30.887 16.699 1.00 87.69 73 LYS A N 1
ATOM 582 C CA . LYS A 1 73 ? 15.368 29.725 16.246 1.00 87.69 73 LYS A CA 1
ATOM 583 C C . LYS A 1 73 ? 16.107 28.429 16.570 1.00 87.69 73 LYS A C 1
ATOM 585 O O . LYS A 1 73 ? 15.472 27.508 17.067 1.00 87.69 73 LYS A O 1
ATOM 590 N N . GLN A 1 74 ? 17.406 28.345 16.301 1.00 87.00 74 GLN A N 1
ATOM 591 C CA . GLN A 1 74 ? 18.190 27.136 16.562 1.00 87.00 74 GLN A CA 1
ATOM 592 C C . GLN A 1 74 ? 18.174 26.768 18.049 1.00 87.00 74 GLN A C 1
ATOM 594 O O . GLN A 1 74 ? 17.711 25.683 18.384 1.00 87.00 74 GLN A O 1
ATOM 599 N N . GLU A 1 75 ? 18.515 27.699 18.944 1.00 87.69 75 GLU A N 1
ATOM 600 C CA . GLU A 1 75 ? 18.528 27.436 20.393 1.00 87.69 75 GLU A CA 1
ATOM 601 C C . GLU A 1 75 ? 17.160 26.964 20.928 1.00 87.69 75 GLU A C 1
ATOM 603 O O . GLU A 1 75 ? 17.054 26.056 21.761 1.00 87.69 75 GLU A O 1
ATOM 608 N N . LEU A 1 76 ? 16.069 27.560 20.438 1.00 87.44 76 LEU A N 1
ATOM 609 C CA . LEU A 1 76 ? 14.717 27.171 20.845 1.00 87.44 76 LEU A CA 1
ATOM 610 C C . LEU A 1 76 ? 14.309 25.799 20.307 1.00 87.44 76 LEU A C 1
ATOM 612 O O . LEU A 1 76 ? 13.619 25.055 21.004 1.00 87.44 76 LEU A O 1
ATOM 616 N N . PHE A 1 77 ? 14.704 25.466 19.081 1.00 87.44 77 PHE A N 1
ATOM 617 C CA . PHE A 1 77 ? 14.393 24.169 18.490 1.00 87.44 77 PHE A CA 1
ATOM 618 C C . PHE A 1 77 ? 15.236 23.051 19.106 1.00 87.44 77 PHE A C 1
ATOM 620 O O . PHE A 1 77 ? 14.683 21.986 19.367 1.00 87.44 77 PHE A O 1
ATOM 627 N N . ASP A 1 78 ? 16.494 23.320 19.455 1.00 88.38 78 ASP A N 1
ATOM 628 C CA . ASP A 1 78 ? 17.352 22.377 20.177 1.00 88.38 78 ASP A CA 1
ATOM 629 C C . ASP A 1 78 ? 16.744 22.043 21.548 1.00 88.38 78 ASP A C 1
ATOM 631 O O . ASP A 1 78 ? 16.532 20.878 21.888 1.00 88.38 78 ASP A O 1
ATOM 635 N N . THR A 1 79 ? 16.342 23.064 22.317 1.00 86.44 79 THR A N 1
ATOM 636 C CA . THR A 1 79 ? 15.686 22.837 23.619 1.00 86.44 79 THR A CA 1
ATOM 637 C C . THR A 1 79 ? 14.335 22.130 23.500 1.00 86.44 79 THR A C 1
ATOM 639 O O . THR A 1 79 ? 13.937 21.394 24.407 1.00 86.44 79 THR A O 1
ATOM 642 N N . TRP A 1 80 ? 13.604 22.344 22.407 1.00 87.12 80 TRP A N 1
ATOM 643 C CA . TRP A 1 80 ? 12.362 21.630 22.125 1.00 87.12 80 TRP A CA 1
ATOM 644 C C . TRP A 1 80 ? 12.620 20.151 21.806 1.00 87.12 80 TRP A C 1
ATOM 646 O O . TRP A 1 80 ? 11.965 19.281 22.388 1.00 87.12 80 TRP A O 1
ATOM 656 N N . GLU A 1 81 ? 13.605 19.859 20.956 1.00 88.56 81 GLU A N 1
ATOM 657 C CA . GLU A 1 81 ? 13.997 18.499 20.585 1.00 88.56 81 GLU A CA 1
ATOM 658 C C . GLU A 1 81 ? 14.505 17.705 21.798 1.00 88.56 81 GLU A C 1
ATOM 660 O O . GLU A 1 81 ? 14.062 16.575 22.031 1.00 88.56 81 GLU A O 1
ATOM 665 N N . GLU A 1 82 ? 15.334 18.317 22.649 1.00 89.81 82 GLU A N 1
ATOM 666 C CA . GLU A 1 82 ? 15.786 17.727 23.914 1.00 89.81 82 GLU A CA 1
ATOM 667 C C . GLU A 1 82 ? 14.613 17.272 24.797 1.00 89.81 82 GLU A C 1
ATOM 669 O O . GLU A 1 82 ? 14.624 16.159 25.338 1.00 89.81 82 GLU A O 1
ATOM 674 N N . MET A 1 83 ? 13.570 18.102 24.920 1.00 90.44 83 MET A N 1
ATOM 675 C CA . MET A 1 83 ? 12.393 17.776 25.731 1.00 90.44 83 MET A CA 1
ATOM 676 C C . MET A 1 83 ? 11.557 16.648 25.120 1.00 90.44 83 MET A C 1
ATOM 678 O O . MET A 1 83 ? 11.048 15.800 25.860 1.00 90.44 83 MET A O 1
ATOM 682 N N . LEU A 1 84 ? 11.436 16.590 23.791 1.00 90.69 84 LEU A N 1
ATOM 683 C CA . LEU A 1 84 ? 10.756 15.486 23.109 1.00 90.69 84 LEU A CA 1
ATOM 684 C C . LEU A 1 84 ? 11.493 14.160 23.303 1.00 90.69 84 LEU A C 1
ATOM 686 O O . LEU A 1 84 ? 10.855 13.151 23.614 1.00 90.69 84 LEU A O 1
ATOM 690 N N . ILE A 1 85 ? 12.824 14.163 23.187 1.00 89.75 85 ILE A N 1
ATOM 691 C CA . ILE A 1 85 ? 13.664 12.984 23.432 1.00 89.75 85 ILE A CA 1
ATOM 692 C C . ILE A 1 85 ? 13.513 12.512 24.882 1.00 89.75 85 ILE A C 1
ATOM 694 O O . ILE A 1 85 ? 13.354 11.316 25.139 1.00 89.75 85 ILE A O 1
ATOM 698 N N . LEU A 1 86 ? 13.546 13.437 25.841 1.00 90.88 86 LEU A N 1
ATOM 699 C CA . LEU A 1 86 ? 13.398 13.145 27.266 1.00 90.88 86 LEU A CA 1
ATOM 700 C C . LEU A 1 86 ? 12.028 12.516 27.585 1.00 90.88 86 LEU A C 1
ATOM 702 O O . LEU A 1 86 ? 11.968 11.501 28.285 1.00 90.88 86 LEU A O 1
ATOM 706 N N . LEU A 1 87 ? 10.944 13.036 27.003 1.00 89.75 87 LEU A N 1
ATOM 707 C CA . LEU A 1 87 ? 9.606 12.451 27.133 1.00 89.75 87 LEU A CA 1
ATOM 708 C C . LEU A 1 87 ? 9.512 11.061 26.489 1.00 89.75 87 LEU A C 1
ATOM 710 O O . LEU A 1 87 ? 8.956 10.140 27.090 1.00 89.75 87 LEU A O 1
ATOM 714 N N . ASP A 1 88 ? 10.083 10.876 25.299 1.00 89.19 88 ASP A N 1
ATOM 715 C CA . ASP A 1 88 ? 10.045 9.601 24.576 1.00 89.19 88 ASP A CA 1
ATOM 716 C C . ASP A 1 88 ? 10.831 8.493 25.297 1.00 89.19 88 ASP A C 1
ATOM 718 O O . ASP A 1 88 ? 10.360 7.357 25.437 1.00 89.19 88 ASP A O 1
ATOM 722 N N . ARG A 1 89 ? 11.992 8.846 25.866 1.00 89.31 89 ARG A N 1
ATOM 723 C CA . ARG A 1 89 ? 12.780 7.960 26.736 1.00 89.31 89 ARG A CA 1
ATOM 724 C C . ARG A 1 89 ? 11.990 7.543 27.972 1.00 89.31 89 ARG A C 1
ATOM 726 O O . ARG A 1 89 ? 12.005 6.362 28.325 1.00 89.31 89 ARG A O 1
ATOM 733 N N . ARG A 1 90 ? 11.273 8.474 28.613 1.00 87.12 90 ARG A N 1
ATOM 734 C CA . ARG A 1 90 ? 10.451 8.171 29.794 1.00 87.12 90 ARG A CA 1
ATOM 735 C C . ARG A 1 90 ? 9.283 7.245 29.454 1.00 87.12 90 ARG A C 1
ATOM 737 O O . ARG A 1 90 ? 9.099 6.243 30.144 1.00 87.12 90 ARG A O 1
ATOM 744 N N . VAL A 1 91 ? 8.552 7.518 28.371 1.00 87.19 91 VAL A N 1
ATOM 745 C CA . VAL A 1 91 ? 7.466 6.646 27.879 1.00 87.19 91 VAL A CA 1
ATOM 746 C C . VAL A 1 91 ? 7.998 5.245 27.572 1.00 87.19 91 VAL A C 1
ATOM 748 O O . VAL A 1 91 ? 7.413 4.244 27.983 1.00 87.19 91 VAL A O 1
ATOM 751 N N . SER A 1 92 ? 9.155 5.158 26.916 1.00 84.75 92 SER A N 1
ATOM 752 C CA . SER A 1 92 ? 9.822 3.886 26.624 1.00 84.75 92 SER A CA 1
ATOM 753 C C . SER A 1 92 ? 10.228 3.126 27.891 1.00 84.75 92 SER A C 1
ATOM 755 O O . SER A 1 92 ? 10.124 1.900 27.925 1.00 84.75 92 SER A O 1
ATOM 757 N N . HIS A 1 93 ? 10.663 3.827 28.942 1.00 84.00 93 HIS A N 1
ATOM 758 C CA . HIS A 1 93 ? 10.998 3.219 30.229 1.00 84.00 93 HIS A CA 1
ATOM 759 C C . HIS A 1 93 ? 9.756 2.674 30.947 1.00 84.00 93 HIS A C 1
ATOM 761 O O . HIS A 1 93 ? 9.782 1.534 31.404 1.00 84.00 93 HIS A O 1
ATOM 767 N N . LEU A 1 94 ? 8.656 3.434 31.002 1.00 81.00 94 LEU A N 1
ATOM 768 C CA . LEU A 1 94 ? 7.402 2.971 31.616 1.00 81.00 94 LEU A CA 1
ATOM 769 C C . LEU A 1 94 ? 6.799 1.767 30.876 1.00 81.00 94 LEU A C 1
ATOM 771 O O . LEU A 1 94 ? 6.332 0.813 31.497 1.00 81.00 94 LEU A O 1
ATOM 775 N N . ASN A 1 95 ? 6.907 1.748 29.546 1.00 76.19 95 ASN A N 1
ATOM 776 C CA . ASN A 1 95 ? 6.492 0.607 28.728 1.00 76.19 95 ASN A CA 1
ATOM 777 C C . ASN A 1 95 ? 7.378 -0.639 28.915 1.00 76.19 95 ASN A C 1
ATOM 779 O O . ASN A 1 95 ? 6.943 -1.749 28.597 1.00 76.19 95 ASN A O 1
ATOM 783 N N . LYS A 1 96 ? 8.616 -0.480 29.405 1.00 73.81 96 LYS A N 1
ATOM 784 C CA . LYS A 1 96 ? 9.491 -1.595 29.804 1.00 73.81 96 LYS A CA 1
ATOM 785 C C . LYS A 1 96 ? 9.173 -2.078 31.219 1.00 73.81 96 LYS A C 1
ATOM 787 O O . LYS A 1 96 ? 9.106 -3.283 31.423 1.00 73.81 96 LYS A O 1
ATOM 792 N N . THR A 1 97 ? 8.927 -1.179 32.174 1.00 60.62 97 THR A N 1
ATOM 793 C CA . THR A 1 97 ? 8.606 -1.562 33.560 1.00 60.62 97 THR A CA 1
ATOM 794 C C . THR A 1 97 ? 7.246 -2.247 33.678 1.00 60.62 97 THR A C 1
ATOM 796 O O . THR A 1 97 ? 7.145 -3.230 34.401 1.00 60.62 97 THR A O 1
ATOM 799 N N . ASN A 1 98 ? 6.241 -1.836 32.894 1.00 55.09 98 ASN A N 1
ATOM 800 C CA . ASN A 1 98 ? 4.925 -2.494 32.871 1.00 55.09 98 ASN A CA 1
ATOM 801 C C . ASN A 1 98 ? 4.939 -3.923 32.291 1.00 55.09 98 ASN A C 1
ATOM 803 O O . ASN A 1 98 ? 3.951 -4.632 32.428 1.00 55.09 98 ASN A O 1
ATOM 807 N N . LYS A 1 99 ? 6.038 -4.368 31.662 1.00 51.81 99 LYS A N 1
ATOM 808 C CA . LYS A 1 99 ? 6.198 -5.758 31.192 1.00 51.81 99 LYS A CA 1
ATOM 809 C C . LYS A 1 99 ? 6.821 -6.694 32.228 1.00 51.81 99 LYS A C 1
ATOM 811 O O . LYS A 1 99 ? 6.798 -7.898 32.016 1.00 51.81 99 LYS A O 1
ATOM 816 N N . ASN A 1 100 ? 7.362 -6.163 33.327 1.00 48.44 100 ASN A N 1
ATOM 817 C CA . ASN A 1 100 ? 8.062 -6.963 34.337 1.00 48.44 100 ASN A CA 1
ATOM 818 C C . ASN A 1 100 ? 7.193 -7.306 35.561 1.00 48.44 100 ASN A C 1
ATOM 820 O O . ASN A 1 100 ? 7.654 -8.042 36.429 1.00 48.44 100 ASN A O 1
ATOM 824 N N . THR A 1 101 ? 5.961 -6.793 35.654 1.00 46.38 101 THR A N 1
ATOM 825 C CA . THR A 1 101 ? 5.091 -6.981 36.833 1.00 46.38 101 THR A CA 1
ATOM 826 C C . THR A 1 101 ? 4.066 -8.106 36.700 1.00 46.38 101 THR A C 1
ATOM 828 O O . THR A 1 101 ? 3.360 -8.392 37.662 1.00 46.38 101 THR A O 1
ATOM 831 N N . GLU A 1 102 ? 4.010 -8.802 35.566 1.00 46.59 102 GLU A N 1
ATOM 832 C CA . GLU A 1 102 ? 3.173 -9.989 35.401 1.00 46.59 102 GLU A CA 1
ATOM 833 C C . GLU A 1 102 ? 4.034 -11.164 34.929 1.00 46.59 102 GLU A C 1
ATOM 835 O O . GLU A 1 102 ? 4.518 -11.174 33.803 1.00 46.59 102 GLU A O 1
ATOM 840 N N . VAL A 1 103 ? 4.247 -12.125 35.839 1.00 40.31 103 VAL A N 1
ATOM 841 C CA . VAL A 1 103 ? 4.206 -13.593 35.654 1.00 40.31 103 VAL A CA 1
ATOM 842 C C . VAL A 1 103 ? 5.184 -14.273 36.622 1.00 40.31 103 VAL A C 1
ATOM 844 O O . VAL A 1 103 ? 6.372 -14.463 36.362 1.00 40.31 103 VAL A O 1
ATOM 847 N N . THR A 1 104 ? 4.632 -14.729 37.744 1.00 41.88 104 THR A N 1
ATOM 848 C CA . THR A 1 104 ? 5.119 -15.910 38.455 1.00 41.88 104 THR A CA 1
ATOM 849 C C . THR A 1 104 ? 4.901 -17.131 37.549 1.00 41.88 104 THR A C 1
ATOM 851 O O . THR A 1 104 ? 3.799 -17.328 37.050 1.00 41.88 104 THR A O 1
ATOM 854 N N . HIS A 1 105 ? 5.935 -17.968 37.400 1.00 42.09 105 HIS A N 1
ATOM 855 C CA . HIS A 1 105 ? 5.909 -19.339 36.856 1.00 42.09 105 HIS A CA 1
ATOM 856 C C . HIS A 1 105 ? 5.618 -19.538 35.348 1.00 42.09 105 HIS A C 1
ATOM 858 O O . HIS A 1 105 ? 4.483 -19.735 34.943 1.00 42.09 105 HIS A O 1
ATOM 864 N N . THR A 1 106 ? 6.654 -19.702 34.509 1.00 37.84 106 THR A N 1
ATOM 865 C CA . THR A 1 106 ? 7.269 -20.996 34.088 1.00 37.84 106 THR A CA 1
ATOM 866 C C . THR A 1 106 ? 8.011 -20.906 32.735 1.00 37.84 106 THR A C 1
ATOM 868 O O . THR A 1 106 ? 7.422 -20.615 31.709 1.00 37.84 106 THR A O 1
ATOM 871 N N . ARG A 1 107 ? 9.308 -21.258 32.782 1.00 40.72 107 ARG A N 1
ATOM 872 C CA . ARG A 1 107 ? 10.166 -21.939 31.779 1.00 40.72 107 ARG A CA 1
ATOM 873 C C . ARG A 1 107 ? 10.291 -21.390 30.338 1.00 40.72 107 ARG A C 1
ATOM 875 O O . ARG A 1 107 ? 9.455 -21.638 29.485 1.00 40.72 107 ARG A O 1
ATOM 882 N N . ASN A 1 108 ? 11.483 -20.833 30.086 1.00 42.09 108 ASN A N 1
ATOM 883 C CA . ASN A 1 108 ? 12.354 -20.963 28.907 1.00 42.09 108 ASN A CA 1
ATOM 884 C C . ASN A 1 108 ? 11.729 -21.280 27.538 1.00 42.09 108 ASN A C 1
ATOM 886 O O . ASN A 1 108 ? 11.586 -22.444 27.165 1.00 42.09 108 ASN A O 1
ATOM 890 N N . SER A 1 109 ? 11.672 -20.243 26.705 1.00 38.00 109 SER A N 1
ATOM 891 C CA . SER A 1 109 ? 12.361 -20.254 25.413 1.00 38.00 109 SER A CA 1
ATOM 892 C C . SER A 1 109 ? 12.764 -18.821 25.061 1.00 38.00 109 SER A C 1
ATOM 894 O O . SER A 1 109 ? 11.908 -18.001 24.733 1.00 38.00 109 SER A O 1
ATOM 896 N N . ASP A 1 110 ? 14.060 -18.515 25.157 1.00 43.03 110 ASP A N 1
ATOM 897 C CA . ASP A 1 110 ? 14.653 -17.289 24.619 1.00 43.03 110 ASP A CA 1
ATOM 898 C C . ASP A 1 110 ? 14.499 -17.288 23.093 1.00 43.03 110 ASP A C 1
ATOM 900 O O . ASP A 1 110 ? 15.378 -17.713 22.346 1.00 43.03 110 ASP A O 1
ATOM 904 N N . SER A 1 111 ? 13.354 -16.814 22.614 1.00 41.88 111 SER A N 1
ATOM 905 C CA . SER A 1 111 ? 13.263 -16.209 21.297 1.00 41.88 111 SER A CA 1
ATOM 906 C C . SER A 1 111 ? 13.359 -14.708 21.509 1.00 41.88 111 SER A C 1
ATOM 908 O O . SER A 1 111 ? 12.460 -14.099 22.090 1.00 41.88 111 SER A O 1
ATOM 910 N N . THR A 1 112 ? 14.456 -14.111 21.057 1.00 44.47 112 THR A N 1
ATOM 911 C CA . THR A 1 112 ? 14.590 -12.669 20.860 1.00 44.47 112 THR A CA 1
ATOM 912 C C . THR A 1 112 ? 13.463 -12.198 19.939 1.00 44.47 112 THR A C 1
ATOM 914 O O . THR A 1 112 ? 13.580 -12.211 18.716 1.00 44.47 112 THR A O 1
ATOM 917 N N . GLU A 1 113 ? 12.323 -11.833 20.525 1.00 49.84 113 GLU A N 1
ATOM 918 C CA . GLU A 1 113 ? 11.154 -11.371 19.786 1.00 49.84 113 GLU A CA 1
ATOM 919 C C . GLU A 1 113 ? 11.468 -9.974 19.236 1.00 49.84 113 GLU A C 1
ATOM 921 O O . GLU A 1 113 ? 11.313 -8.950 19.909 1.00 49.84 113 GLU A O 1
ATOM 926 N N . ILE A 1 114 ? 11.987 -9.945 18.007 1.00 45.53 114 ILE A N 1
ATOM 927 C CA . ILE A 1 114 ? 12.120 -8.744 17.187 1.00 45.53 114 ILE A CA 1
ATOM 928 C C . ILE A 1 114 ? 10.717 -8.139 17.090 1.00 45.53 114 ILE A C 1
ATOM 930 O O . ILE A 1 114 ? 9.869 -8.626 16.344 1.00 45.53 114 ILE A O 1
ATOM 934 N N . LYS A 1 115 ? 10.444 -7.088 17.871 1.00 49.53 115 LYS A N 1
ATOM 935 C CA . LYS A 1 115 ? 9.190 -6.339 17.757 1.00 49.53 115 LYS A CA 1
ATOM 936 C C . LYS A 1 115 ? 9.238 -5.545 16.463 1.00 49.53 115 LYS A C 1
ATOM 938 O O . LYS A 1 115 ? 9.820 -4.465 16.399 1.00 49.53 115 LYS A O 1
ATOM 943 N N . LEU A 1 116 ? 8.649 -6.141 15.432 1.00 40.59 116 LEU A N 1
ATOM 944 C CA . LEU A 1 116 ? 8.356 -5.495 14.164 1.00 40.59 116 LEU A CA 1
ATOM 945 C C . LEU A 1 116 ? 7.553 -4.204 14.419 1.00 40.59 116 LEU A C 1
ATOM 947 O O . LEU A 1 116 ? 6.801 -4.145 15.399 1.00 40.59 116 LEU A O 1
ATOM 951 N N . PRO A 1 117 ? 7.697 -3.175 13.563 1.00 51.88 117 PRO A N 1
ATOM 952 C CA . PRO A 1 117 ? 6.864 -1.981 13.631 1.00 51.88 117 PRO A CA 1
ATOM 953 C C . PRO A 1 117 ? 5.387 -2.363 13.749 1.00 51.88 117 PRO A C 1
ATOM 955 O O . PRO A 1 117 ? 4.915 -3.255 13.043 1.00 51.88 117 PRO A O 1
ATOM 958 N N . THR A 1 118 ? 4.660 -1.700 14.647 1.00 56.47 118 THR A N 1
ATOM 959 C CA . THR A 1 118 ? 3.230 -1.940 14.845 1.00 56.47 118 THR A CA 1
ATOM 960 C C . THR A 1 118 ? 2.500 -1.688 13.526 1.00 56.47 118 THR A C 1
ATOM 962 O O . THR A 1 118 ? 2.521 -0.566 13.020 1.00 56.47 118 THR A O 1
ATOM 965 N N . LEU A 1 119 ? 1.884 -2.726 12.955 1.00 57.03 119 LEU A N 1
ATOM 966 C CA . LEU A 1 119 ? 1.167 -2.639 11.684 1.00 57.03 119 LEU A CA 1
ATOM 967 C C . LEU A 1 119 ? 0.020 -1.625 11.816 1.00 57.03 119 LEU A C 1
ATOM 969 O O . LEU A 1 119 ? -0.926 -1.846 12.573 1.00 57.03 119 LEU A O 1
ATOM 973 N N . SER A 1 120 ? 0.104 -0.501 11.104 1.00 70.88 120 SER A N 1
ATOM 974 C CA . SER A 1 120 ? -1.018 0.426 10.980 1.00 70.88 120 SER A CA 1
ATOM 975 C C . SER A 1 120 ? -2.039 -0.149 10.003 1.00 70.88 120 SER A C 1
ATOM 977 O O . SER A 1 120 ? -1.692 -0.638 8.928 1.00 70.88 120 SER A O 1
ATOM 979 N N . LEU A 1 121 ? -3.316 -0.107 10.381 1.00 81.31 121 LEU A N 1
ATOM 980 C CA . LEU A 1 121 ? -4.381 -0.557 9.493 1.00 81.31 121 LEU A CA 1
ATOM 981 C C . LEU A 1 121 ? -4.511 0.399 8.293 1.00 81.31 121 LEU A C 1
ATOM 983 O O . LEU A 1 121 ? -4.401 1.618 8.473 1.00 81.31 121 LEU A O 1
ATOM 987 N N . PRO A 1 122 ? -4.769 -0.125 7.081 1.00 81.75 122 PRO A N 1
ATOM 988 C CA . PRO A 1 122 ? -4.962 0.706 5.901 1.00 81.75 122 PRO A CA 1
ATOM 989 C C . PRO A 1 122 ? -6.233 1.543 6.044 1.00 81.75 122 PRO A C 1
ATOM 991 O O . PRO A 1 122 ? -7.253 1.054 6.525 1.00 81.75 122 PRO A O 1
ATOM 994 N N . THR A 1 123 ? -6.185 2.802 5.610 1.00 90.19 123 THR A N 1
ATOM 995 C CA . THR A 1 123 ? -7.364 3.678 5.595 1.00 90.19 123 THR A CA 1
ATOM 996 C C . THR A 1 123 ? -8.116 3.566 4.280 1.00 90.19 123 THR A C 1
ATOM 998 O O . THR A 1 123 ? -7.478 3.470 3.237 1.00 90.19 123 THR A O 1
ATOM 1001 N N . PHE A 1 124 ? -9.444 3.671 4.316 1.00 92.56 124 PHE A N 1
ATOM 1002 C CA . PHE A 1 124 ? -10.284 3.600 3.120 1.00 92.56 124 PHE A CA 1
ATOM 1003 C C . PHE A 1 124 ? -11.286 4.751 3.062 1.00 92.56 124 PHE A C 1
ATOM 1005 O O . PHE A 1 124 ? -12.058 4.965 3.995 1.00 92.56 124 PHE A O 1
ATOM 1012 N N . SER A 1 125 ? -11.260 5.511 1.968 1.00 90.06 125 SER A N 1
ATOM 1013 C CA . SER A 1 125 ? -12.076 6.719 1.774 1.00 90.06 125 SER A CA 1
ATOM 1014 C C . SER A 1 125 ? -13.329 6.497 0.915 1.00 90.06 125 SER A C 1
ATOM 1016 O O . SER A 1 125 ? -14.200 7.368 0.883 1.00 90.06 125 SER A O 1
ATOM 1018 N N . GLY A 1 126 ? -13.435 5.344 0.242 1.00 87.62 126 GLY A N 1
ATOM 1019 C CA . GLY A 1 126 ? -14.512 5.036 -0.708 1.00 87.62 126 GLY A CA 1
ATOM 1020 C C . GLY A 1 126 ? -14.084 4.965 -2.178 1.00 87.62 126 GLY A C 1
ATOM 1021 O O . GLY A 1 126 ? -14.946 4.956 -3.053 1.00 87.62 126 GLY A O 1
ATOM 1022 N N . VAL A 1 127 ? -12.782 4.931 -2.478 1.00 87.56 127 VAL A N 1
ATOM 1023 C CA . VAL A 1 127 ? -12.276 4.760 -3.850 1.00 87.56 127 VAL A CA 1
ATOM 1024 C C . VAL A 1 127 ? -12.412 3.295 -4.271 1.00 87.56 127 VAL A C 1
ATOM 1026 O O . VAL A 1 127 ? -11.780 2.421 -3.688 1.00 87.56 127 VAL A O 1
ATOM 1029 N N . ILE A 1 128 ? -13.216 3.019 -5.302 1.00 84.56 128 ILE A N 1
ATOM 1030 C CA . ILE A 1 128 ? -13.520 1.647 -5.761 1.00 84.56 128 ILE A CA 1
ATOM 1031 C C . ILE A 1 128 ? -12.245 0.866 -6.118 1.00 84.56 128 ILE A C 1
ATOM 1033 O O . ILE A 1 128 ? -12.122 -0.302 -5.760 1.00 84.56 128 ILE A O 1
ATOM 1037 N N . ASP A 1 129 ? -11.270 1.517 -6.755 1.00 80.00 129 ASP A N 1
ATOM 1038 C CA . ASP A 1 129 ? -10.010 0.883 -7.171 1.00 80.00 129 ASP A CA 1
ATOM 103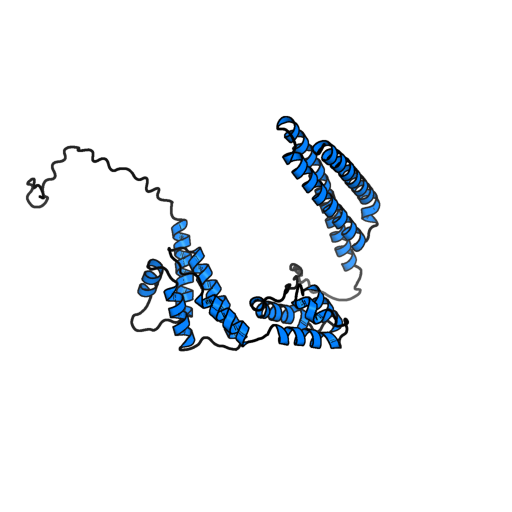9 C C . ASP A 1 129 ? -9.172 0.382 -5.985 1.00 80.00 129 ASP A C 1
ATOM 1041 O O . ASP A 1 129 ? -8.434 -0.593 -6.104 1.00 80.00 129 ASP A O 1
ATOM 1045 N N . GLU A 1 130 ? -9.307 1.026 -4.824 1.00 86.31 130 GLU A N 1
ATOM 1046 C CA . GLU A 1 130 ? -8.581 0.679 -3.601 1.00 86.31 130 GLU A CA 1
ATOM 1047 C C . GLU A 1 130 ? -9.310 -0.388 -2.774 1.00 86.31 130 GLU A C 1
ATOM 1049 O O . GLU A 1 130 ? -8.726 -0.954 -1.847 1.00 86.31 130 GLU A O 1
ATOM 1054 N N . TRP A 1 131 ? -10.577 -0.683 -3.097 1.00 90.12 131 TRP A N 1
ATOM 1055 C CA . TRP A 1 131 ? -11.416 -1.580 -2.305 1.00 90.12 131 TRP A CA 1
ATOM 1056 C C . TRP A 1 131 ? -10.831 -2.988 -2.202 1.00 90.12 131 TRP A C 1
ATOM 1058 O O . TRP A 1 131 ? -10.783 -3.531 -1.102 1.00 90.12 131 TRP A O 1
ATOM 1068 N N . LEU A 1 132 ? -10.357 -3.573 -3.311 1.00 87.50 132 LEU A N 1
ATOM 1069 C CA . LEU A 1 132 ? -9.788 -4.928 -3.302 1.00 87.50 132 LEU A CA 1
ATOM 1070 C C . LEU A 1 132 ? -8.615 -5.017 -2.319 1.00 87.50 132 LEU A C 1
ATOM 1072 O O . LEU A 1 132 ? -8.650 -5.828 -1.395 1.00 87.50 132 LEU A O 1
ATOM 1076 N N . THR A 1 133 ? -7.646 -4.112 -2.454 1.00 87.81 133 THR A N 1
ATOM 1077 C CA . THR A 1 133 ? -6.459 -4.042 -1.593 1.00 87.81 133 THR A CA 1
ATOM 1078 C C . THR A 1 133 ? -6.818 -3.775 -0.131 1.00 87.81 133 THR A C 1
ATOM 1080 O O . THR A 1 133 ? -6.295 -4.432 0.766 1.00 87.81 133 THR A O 1
ATOM 1083 N N . PHE A 1 134 ? -7.727 -2.830 0.132 1.00 91.50 134 PHE A N 1
ATOM 1084 C CA . PHE A 1 134 ? -8.188 -2.536 1.490 1.00 91.50 134 PHE A CA 1
ATOM 1085 C C . PHE A 1 134 ? -8.894 -3.738 2.123 1.00 91.50 134 PHE A C 1
ATOM 1087 O O . PHE A 1 134 ? -8.606 -4.088 3.268 1.00 91.50 134 PHE A O 1
ATOM 1094 N N . SER A 1 135 ? -9.814 -4.360 1.382 1.00 90.44 135 SER A N 1
ATOM 1095 C CA . SER A 1 135 ? -10.637 -5.456 1.883 1.00 90.44 135 SER A CA 1
ATOM 1096 C C . SER A 1 135 ? -9.792 -6.674 2.248 1.00 90.44 135 SER A C 1
ATOM 1098 O O . SER A 1 135 ? -9.994 -7.228 3.325 1.00 90.44 135 SER A O 1
ATOM 1100 N N . ASP A 1 136 ? -8.796 -7.016 1.425 1.00 88.56 136 ASP A N 1
ATOM 1101 C CA . ASP A 1 136 ? -7.864 -8.117 1.673 1.00 88.56 136 ASP A CA 1
ATOM 1102 C C . ASP A 1 136 ? -7.014 -7.866 2.931 1.00 88.56 136 ASP A C 1
ATOM 1104 O O . ASP A 1 136 ? -7.013 -8.667 3.870 1.00 88.56 136 ASP A O 1
ATOM 1108 N N . LEU A 1 137 ? -6.386 -6.688 3.024 1.00 88.94 137 LEU A N 1
ATOM 1109 C CA . LEU A 1 137 ? -5.558 -6.313 4.174 1.00 88.94 137 LEU A CA 1
ATOM 1110 C C . LEU A 1 137 ? -6.361 -6.243 5.480 1.00 88.94 137 LEU A C 1
ATOM 1112 O O . LEU A 1 137 ? -5.915 -6.739 6.517 1.00 88.94 137 LEU A O 1
ATOM 1116 N N . PHE A 1 138 ? -7.551 -5.639 5.454 1.00 91.19 138 PHE A N 1
ATOM 1117 C CA . PHE A 1 138 ? -8.409 -5.547 6.635 1.00 91.19 138 PHE A CA 1
ATOM 1118 C C . PHE A 1 138 ? -8.962 -6.920 7.034 1.00 91.19 138 PHE A C 1
ATOM 1120 O O . PHE A 1 138 ? -9.090 -7.230 8.225 1.00 91.19 138 PHE A O 1
ATOM 1127 N N . GLN A 1 139 ? -9.263 -7.776 6.055 1.00 90.06 139 GLN A N 1
ATOM 1128 C CA . GLN A 1 139 ? -9.713 -9.131 6.323 1.00 90.06 139 GLN A CA 1
ATOM 1129 C C . GLN A 1 139 ? -8.617 -9.957 7.000 1.00 90.06 139 GLN A C 1
ATOM 1131 O O . GLN A 1 139 ? -8.882 -10.576 8.032 1.00 90.06 139 GLN A O 1
ATOM 1136 N N . ALA A 1 140 ? -7.385 -9.887 6.495 1.00 87.56 140 ALA A N 1
ATOM 1137 C CA . ALA A 1 140 ? -6.231 -10.556 7.084 1.00 87.56 140 ALA A CA 1
ATOM 1138 C C . ALA A 1 140 ? -5.898 -10.040 8.496 1.00 87.56 140 ALA A C 1
ATOM 1140 O O . ALA A 1 140 ? -5.650 -10.839 9.398 1.00 87.56 140 ALA A O 1
ATOM 1141 N N . ALA A 1 141 ? -5.925 -8.721 8.708 1.00 86.19 141 ALA A N 1
ATOM 1142 C CA . ALA A 1 141 ? -5.500 -8.116 9.971 1.00 86.19 141 ALA A CA 1
ATOM 1143 C C . ALA A 1 141 ? -6.565 -8.171 11.083 1.00 86.19 141 ALA A C 1
ATOM 1145 O O . ALA A 1 141 ? -6.232 -8.355 12.256 1.00 86.19 141 ALA A O 1
ATOM 1146 N N . VAL A 1 142 ? -7.843 -7.987 10.734 1.00 88.12 142 VAL A N 1
ATOM 1147 C CA . VAL A 1 142 ? -8.924 -7.755 11.709 1.00 88.12 142 VAL A CA 1
ATOM 1148 C C . VAL A 1 142 ? -10.018 -8.810 11.606 1.00 88.12 142 VAL A C 1
ATOM 1150 O O . VAL A 1 142 ? -10.391 -9.407 12.615 1.00 88.12 142 VAL A O 1
ATOM 1153 N N . THR A 1 143 ? -10.537 -9.071 10.405 1.00 85.31 143 THR A N 1
ATOM 1154 C CA . THR A 1 143 ? -11.714 -9.949 10.242 1.00 85.31 143 THR A CA 1
ATOM 1155 C C . THR A 1 143 ? -11.400 -11.397 10.611 1.00 85.31 143 THR A C 1
ATOM 1157 O O . THR A 1 143 ? -12.154 -12.007 11.371 1.00 85.31 143 THR A O 1
ATOM 1160 N N . ASN A 1 144 ? -10.262 -11.917 10.146 1.00 86.56 144 ASN A N 1
ATOM 1161 C CA . ASN A 1 144 ? -9.820 -13.293 10.385 1.00 86.56 144 ASN A CA 1
ATOM 1162 C C . ASN A 1 144 ? -9.197 -13.491 11.778 1.00 86.56 144 ASN A C 1
ATOM 1164 O O . ASN A 1 144 ? -8.932 -14.621 12.183 1.00 86.56 144 ASN A O 1
ATOM 1168 N N . ASN A 1 145 ? -8.979 -12.410 12.534 1.00 85.69 145 ASN A N 1
ATOM 1169 C CA . ASN A 1 145 ? -8.432 -12.488 13.880 1.00 85.69 145 ASN A CA 1
ATOM 1170 C C . ASN A 1 145 ? -9.513 -12.972 14.863 1.00 85.69 145 ASN A C 1
ATOM 1172 O O . ASN A 1 145 ? -10.528 -12.301 15.078 1.00 85.69 145 ASN A O 1
ATOM 1176 N N . GLN A 1 146 ? -9.299 -14.153 15.446 1.00 85.06 146 GLN A N 1
ATOM 1177 C CA . GLN A 1 146 ? -10.227 -14.777 16.397 1.00 85.06 146 GLN A CA 1
ATOM 1178 C C . GLN A 1 146 ? -10.157 -14.158 17.800 1.00 85.06 146 GLN A C 1
ATOM 1180 O O . GLN A 1 146 ? -11.093 -14.311 18.575 1.00 85.06 146 GLN A O 1
ATOM 1185 N N . ASN A 1 147 ? -9.093 -13.411 18.109 1.00 84.44 147 ASN A N 1
ATOM 1186 C CA . ASN A 1 147 ? -8.911 -12.769 19.413 1.00 84.44 147 ASN A CA 1
ATOM 1187 C C . ASN A 1 147 ? -9.679 -11.443 19.545 1.00 84.44 147 ASN A C 1
ATOM 1189 O O . ASN A 1 147 ? -9.657 -10.830 20.609 1.00 84.44 147 ASN A O 1
ATOM 1193 N N . LEU A 1 148 ? -10.320 -10.974 18.468 1.00 84.62 148 LEU A N 1
ATOM 1194 C CA . LEU A 1 148 ? -11.085 -9.730 18.453 1.00 84.62 148 LEU A CA 1
ATOM 1195 C C . LEU A 1 148 ? -12.586 -10.015 18.490 1.00 84.62 148 LEU A C 1
ATOM 1197 O O . LEU A 1 148 ? -13.098 -10.787 17.674 1.00 84.62 148 LEU A O 1
ATOM 1201 N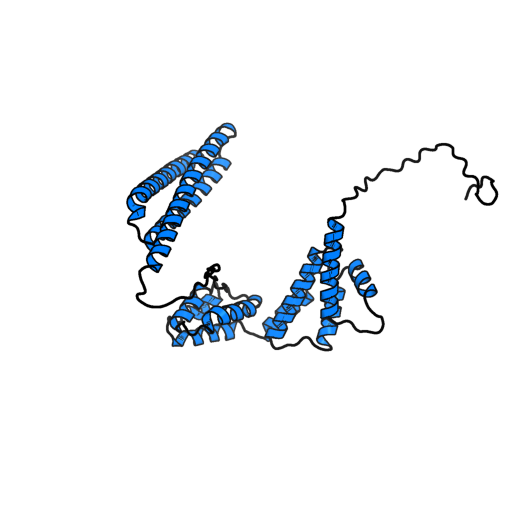 N . THR A 1 149 ? -13.303 -9.331 19.379 1.00 87.12 149 THR A N 1
ATOM 1202 C CA . THR A 1 149 ? -14.773 -9.362 19.399 1.00 87.12 149 THR A CA 1
ATOM 1203 C C . THR A 1 149 ? -15.353 -8.596 18.208 1.00 87.12 149 THR A C 1
ATOM 1205 O O . THR A 1 149 ? -14.677 -7.760 17.602 1.00 87.12 149 THR A O 1
ATOM 1208 N N . GLY A 1 150 ? -16.618 -8.840 17.856 1.00 83.69 150 GLY A N 1
ATOM 1209 C CA . GLY A 1 150 ? -17.274 -8.107 16.767 1.00 83.69 150 GLY A CA 1
ATOM 1210 C C . GLY A 1 150 ? -17.300 -6.595 17.029 1.00 83.69 150 GLY A C 1
ATOM 1211 O O . GLY A 1 150 ? -16.995 -5.805 16.138 1.00 83.69 150 GLY A O 1
ATOM 1212 N N . ALA A 1 151 ? -17.536 -6.181 18.274 1.00 81.69 151 ALA A N 1
ATOM 1213 C CA . ALA A 1 151 ? -17.501 -4.788 18.697 1.00 81.69 151 ALA A CA 1
ATOM 1214 C C . ALA A 1 151 ? -16.111 -4.165 18.484 1.00 81.69 151 ALA A C 1
ATOM 1216 O O . ALA A 1 151 ? -16.004 -3.065 17.939 1.00 81.69 151 ALA A O 1
ATOM 1217 N N . GLN A 1 152 ? -15.038 -4.884 18.833 1.00 82.75 152 GLN A N 1
ATOM 1218 C CA . GLN A 1 152 ? -13.664 -4.433 18.591 1.00 82.75 152 GLN A CA 1
ATOM 1219 C C . GLN A 1 152 ? -13.361 -4.333 17.092 1.00 82.75 152 GLN A C 1
ATOM 1221 O O . GLN A 1 152 ? -12.818 -3.324 16.643 1.00 82.75 152 GLN A O 1
ATOM 1226 N N . LYS A 1 153 ? -13.763 -5.331 16.292 1.00 90.06 153 LYS A N 1
ATOM 1227 C CA . LYS A 1 153 ? -13.610 -5.305 14.826 1.00 90.06 153 LYS A CA 1
ATOM 1228 C C . LYS A 1 153 ? -14.337 -4.112 14.204 1.00 90.06 153 LYS A C 1
ATOM 1230 O O . LYS A 1 153 ? -13.773 -3.431 13.350 1.00 90.06 153 LYS A O 1
ATOM 1235 N N . LEU A 1 154 ? -15.551 -3.810 14.666 1.00 89.56 154 LEU A N 1
ATOM 1236 C CA . LEU A 1 154 ? -16.329 -2.657 14.212 1.00 89.56 154 LEU A CA 1
ATOM 1237 C C . LEU A 1 154 ? -15.699 -1.325 14.636 1.00 89.56 154 LEU A C 1
ATOM 1239 O O . LEU A 1 154 ? -15.702 -0.370 13.860 1.00 89.56 154 LEU A O 1
ATOM 1243 N N . GLN A 1 155 ? -15.121 -1.254 15.835 1.00 88.31 155 GLN A N 1
ATOM 1244 C CA . GLN A 1 155 ? -14.382 -0.076 16.281 1.00 88.31 155 GLN A CA 1
ATOM 1245 C C . GLN A 1 155 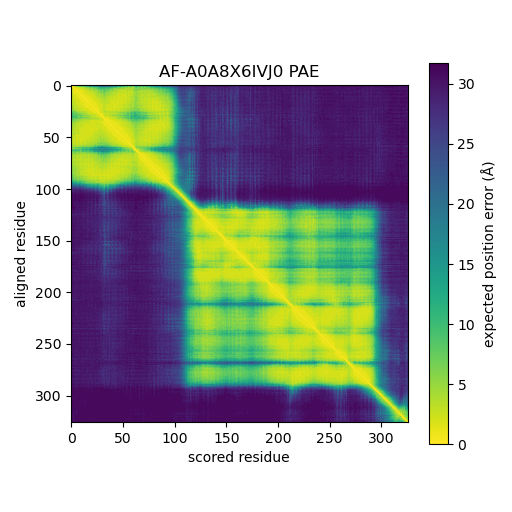? -13.154 0.181 15.396 1.00 88.31 155 GLN A C 1
ATOM 1247 O O . GLN A 1 155 ? -12.946 1.317 14.964 1.00 88.31 155 GLN A O 1
ATOM 1252 N N . TYR A 1 156 ? -12.382 -0.861 15.066 1.00 89.81 156 TYR A N 1
ATOM 1253 C CA . TYR A 1 156 ? -11.273 -0.748 14.115 1.00 89.81 156 TYR A CA 1
ATOM 1254 C C . TYR A 1 156 ? -11.757 -0.321 12.730 1.00 89.81 156 TYR A C 1
ATOM 1256 O O . TYR A 1 156 ? -11.198 0.614 12.160 1.00 89.81 156 TYR A O 1
ATOM 1264 N N . LEU A 1 157 ? -12.827 -0.943 12.225 1.00 90.31 157 LEU A N 1
ATOM 1265 C CA . LEU A 1 157 ? -13.424 -0.609 10.933 1.00 90.31 157 LEU A CA 1
ATOM 1266 C C . LEU A 1 157 ? -13.808 0.878 10.872 1.00 90.31 157 LEU A C 1
ATOM 1268 O O . LEU A 1 157 ? -13.390 1.596 9.970 1.00 90.31 157 LEU A O 1
ATOM 1272 N N . LYS A 1 158 ? -14.523 1.389 11.877 1.00 90.38 158 LYS A N 1
ATOM 1273 C CA . LYS A 1 158 ? -14.901 2.809 11.947 1.00 90.38 158 LYS A CA 1
ATOM 1274 C C . LYS A 1 158 ? -13.709 3.764 12.047 1.00 90.38 158 LYS A C 1
ATOM 1276 O O . LYS A 1 158 ? -13.817 4.892 11.571 1.00 90.38 158 LYS A O 1
ATOM 1281 N N . GLY A 1 159 ? -12.606 3.338 12.664 1.00 88.44 159 GLY A N 1
ATOM 1282 C CA . GLY A 1 159 ? -11.397 4.151 12.813 1.00 88.44 159 GLY A CA 1
ATOM 1283 C C . GLY A 1 159 ? -10.584 4.306 11.525 1.00 88.44 159 GLY A C 1
ATOM 1284 O O . GLY A 1 159 ? -9.884 5.303 11.363 1.00 88.44 159 GLY A O 1
ATOM 1285 N N . VAL A 1 160 ? -10.681 3.342 10.605 1.00 91.88 160 VAL A N 1
ATOM 1286 C CA . VAL A 1 160 ? -9.915 3.345 9.347 1.00 91.88 160 VAL A CA 1
ATOM 1287 C C . VAL A 1 160 ? -10.697 3.900 8.159 1.00 91.88 160 VAL A C 1
ATOM 1289 O O . VAL A 1 160 ? -10.098 4.332 7.171 1.00 91.88 160 VAL A O 1
ATOM 1292 N N . LEU A 1 161 ? -12.026 3.918 8.253 1.00 92.81 161 LEU A N 1
ATOM 1293 C CA . LEU A 1 161 ? -12.894 4.485 7.229 1.00 92.81 161 LEU A CA 1
ATOM 1294 C C . LEU A 1 161 ? -12.902 6.013 7.290 1.00 92.81 161 LEU A C 1
ATOM 1296 O O . LEU A 1 161 ? -12.995 6.620 8.356 1.00 92.81 161 LEU A O 1
ATOM 1300 N N . LYS A 1 162 ? -12.854 6.636 6.116 1.00 91.44 162 LYS A N 1
ATOM 1301 C CA . LYS A 1 162 ? -12.912 8.086 5.918 1.00 91.44 162 LYS A CA 1
ATOM 1302 C C . LYS A 1 162 ? -13.961 8.426 4.861 1.00 91.44 162 LYS A C 1
ATOM 1304 O O . LYS A 1 162 ? -14.396 7.561 4.106 1.00 91.44 162 LYS A O 1
ATOM 1309 N N . GLY A 1 163 ? -14.344 9.700 4.791 1.00 91.50 163 GLY A N 1
ATOM 1310 C CA . GLY A 1 163 ? -15.179 10.220 3.706 1.00 91.50 163 GLY A CA 1
ATOM 1311 C C . GLY A 1 163 ? -16.519 9.495 3.577 1.00 91.50 163 GLY A C 1
ATOM 1312 O O . GLY A 1 163 ? -17.224 9.295 4.567 1.00 91.50 163 GLY A O 1
ATOM 1313 N N . ASP A 1 164 ? -16.875 9.111 2.352 1.00 89.50 164 ASP A N 1
ATOM 1314 C CA . ASP A 1 164 ? -18.169 8.487 2.061 1.00 89.50 164 ASP A CA 1
ATOM 1315 C C . ASP A 1 164 ? -18.274 7.064 2.608 1.00 89.50 164 ASP A C 1
ATOM 1317 O O . ASP A 1 164 ? -19.346 6.668 3.067 1.00 89.50 164 ASP A O 1
ATOM 1321 N N . ALA A 1 165 ? -17.158 6.333 2.674 1.00 91.44 165 ALA A N 1
ATOM 1322 C CA . ALA A 1 165 ? -17.147 4.988 3.237 1.00 91.44 165 ALA A CA 1
ATOM 1323 C C . ALA A 1 165 ? -17.485 4.991 4.738 1.00 91.44 165 ALA A C 1
ATOM 1325 O O . ALA A 1 165 ? -18.177 4.101 5.231 1.00 91.44 165 ALA A O 1
ATOM 1326 N N . GLN A 1 166 ? -17.064 6.030 5.468 1.00 92.44 166 GLN A N 1
ATOM 1327 C CA . GLN A 1 166 ? -17.392 6.183 6.887 1.00 92.44 166 GLN A CA 1
ATOM 1328 C C . GLN A 1 166 ? -18.886 6.451 7.113 1.00 92.44 166 GLN A C 1
ATOM 1330 O O . GLN A 1 166 ? -19.469 5.908 8.054 1.00 92.44 166 GLN A O 1
ATOM 1335 N N . LYS A 1 167 ? -19.519 7.252 6.244 1.00 90.94 167 LYS A N 1
ATOM 1336 C CA . LYS A 1 167 ? -20.941 7.622 6.363 1.00 90.94 167 LYS A CA 1
ATOM 1337 C C . LYS A 1 167 ? -21.866 6.404 6.319 1.00 90.94 167 LYS A C 1
ATOM 1339 O O . LYS A 1 167 ? -22.868 6.393 7.025 1.00 90.94 167 LYS A O 1
ATOM 1344 N N . ILE A 1 168 ? -21.507 5.373 5.549 1.00 90.75 168 ILE A N 1
ATOM 1345 C CA . ILE A 1 168 ? -22.293 4.134 5.395 1.00 90.75 168 ILE A CA 1
ATOM 1346 C C . ILE A 1 168 ? -22.477 3.416 6.734 1.00 90.75 168 ILE A C 1
ATOM 1348 O O . ILE A 1 168 ? -23.557 2.916 7.032 1.00 90.75 168 ILE A O 1
ATOM 1352 N N . VAL A 1 169 ? -21.429 3.385 7.559 1.00 91.69 169 VAL A N 1
ATOM 1353 C CA . VAL A 1 169 ? -21.413 2.613 8.810 1.00 91.69 169 VAL A CA 1
ATOM 1354 C C . VAL A 1 169 ? -21.556 3.489 10.055 1.00 91.69 169 VAL A C 1
ATOM 1356 O O . VAL A 1 169 ? -21.612 2.976 11.173 1.00 91.69 169 VAL A O 1
ATOM 1359 N N . GLN A 1 170 ? -21.601 4.817 9.899 1.00 90.00 170 GLN A N 1
ATOM 1360 C CA . GLN A 1 170 ? -21.603 5.769 11.012 1.00 90.00 170 GLN A CA 1
ATOM 1361 C C . GLN A 1 170 ? -22.781 5.541 11.968 1.00 90.00 170 GLN A C 1
ATOM 1363 O O . GLN A 1 170 ? -22.573 5.564 13.184 1.00 90.00 170 GLN A O 1
ATOM 1368 N N . SER A 1 171 ? -23.971 5.253 11.435 1.00 89.25 171 SER A N 1
ATOM 1369 C CA . SER A 1 171 ? -25.211 5.047 12.197 1.00 89.25 171 SER A CA 1
ATOM 1370 C C . SER A 1 171 ? -25.241 3.752 13.016 1.00 89.25 171 SER A C 1
ATOM 1372 O O . SER A 1 171 ? -26.043 3.641 13.941 1.00 89.25 171 SER A O 1
ATOM 1374 N N . LEU A 1 172 ? -24.370 2.781 12.720 1.00 89.31 172 LEU A N 1
ATOM 1375 C CA . LEU A 1 172 ? -24.373 1.487 13.401 1.00 89.31 172 LEU A CA 1
ATOM 1376 C C . LEU A 1 172 ? -23.748 1.598 14.802 1.00 89.31 172 LEU A C 1
ATOM 1378 O O . LEU A 1 172 ? -22.585 2.002 14.918 1.00 89.31 172 LEU A O 1
ATOM 1382 N N . PRO A 1 173 ? -24.452 1.226 15.886 1.00 88.00 173 PRO A N 1
ATOM 1383 C CA . PRO A 1 173 ? -23.852 1.212 17.214 1.00 88.00 173 PRO A CA 1
ATOM 1384 C C . PRO A 1 173 ? -22.757 0.141 17.297 1.00 88.00 173 PRO A C 1
ATOM 1386 O O . PRO A 1 173 ? -22.844 -0.896 16.637 1.00 88.00 173 PRO A O 1
ATOM 1389 N N . ILE A 1 174 ? -21.720 0.395 18.101 1.00 87.25 174 ILE A N 1
ATOM 1390 C CA . ILE A 1 174 ? -20.594 -0.532 18.279 1.00 87.25 174 ILE A CA 1
ATOM 1391 C C . ILE A 1 174 ? -21.071 -1.725 19.116 1.00 87.25 174 ILE A C 1
ATOM 1393 O O . ILE A 1 174 ? -21.158 -1.636 20.337 1.00 87.25 174 ILE A O 1
ATOM 1397 N N . THR A 1 175 ? -21.421 -2.823 18.448 1.00 84.62 175 THR A N 1
ATOM 1398 C CA . THR A 1 175 ? -21.883 -4.080 19.057 1.00 84.62 175 THR A CA 1
ATOM 1399 C C . THR A 1 175 ? -21.308 -5.272 18.290 1.00 84.62 175 THR A C 1
ATOM 1401 O O . THR A 1 175 ? -20.897 -5.126 17.136 1.00 84.62 175 THR A O 1
ATOM 1404 N N . ASP A 1 176 ? -21.298 -6.458 18.905 1.00 83.06 176 ASP A N 1
ATOM 1405 C CA . ASP A 1 176 ? -20.750 -7.667 18.275 1.00 83.06 176 ASP A CA 1
ATOM 1406 C C . ASP A 1 176 ? -21.501 -8.078 17.001 1.00 83.06 176 ASP A C 1
ATOM 1408 O O . ASP A 1 176 ? -20.873 -8.459 16.013 1.00 83.06 176 ASP A O 1
ATOM 1412 N N . GLY A 1 177 ? -22.830 -7.939 16.984 1.00 89.06 177 GLY A N 1
ATOM 1413 C CA . GLY A 1 177 ? -23.658 -8.296 15.826 1.00 89.06 177 GLY A CA 1
ATOM 1414 C C . GLY A 1 177 ? -23.538 -7.326 14.646 1.00 89.06 177 GLY A C 1
ATOM 1415 O O . GLY A 1 177 ? -23.764 -7.714 13.501 1.00 89.06 177 GLY A O 1
ATOM 1416 N N . ASN A 1 178 ? -23.141 -6.075 14.894 1.00 91.25 178 ASN A N 1
ATOM 1417 C CA . ASN A 1 178 ? -23.150 -5.036 13.863 1.00 91.25 178 ASN A CA 1
ATOM 1418 C C . ASN A 1 178 ? -21.898 -5.013 12.985 1.00 91.25 178 ASN A C 1
ATOM 1420 O O . ASN A 1 178 ? -21.911 -4.342 11.955 1.00 91.25 178 ASN A O 1
ATOM 1424 N N . PHE A 1 179 ? -20.826 -5.723 13.353 1.00 91.94 179 PHE A N 1
ATOM 1425 C CA . PHE A 1 179 ? -19.636 -5.798 12.504 1.00 91.94 179 PHE A CA 1
ATOM 1426 C C . PHE A 1 179 ? -19.954 -6.409 11.141 1.00 91.94 179 PHE A C 1
ATOM 1428 O O . PHE A 1 179 ? -19.609 -5.825 10.117 1.00 91.94 179 PHE A O 1
ATOM 1435 N N . GLN A 1 180 ? -20.647 -7.550 11.132 1.00 91.69 180 GLN A N 1
ATOM 1436 C CA . GLN A 1 180 ? -20.979 -8.244 9.893 1.00 91.69 180 GLN A CA 1
ATOM 1437 C C . GLN A 1 180 ? -21.885 -7.378 9.009 1.00 91.69 180 GLN A C 1
ATOM 1439 O O . GLN A 1 180 ? -21.612 -7.218 7.827 1.00 91.69 180 GLN A O 1
ATOM 1444 N N . ILE A 1 181 ? -22.874 -6.710 9.613 1.00 93.06 181 ILE A N 1
ATOM 1445 C CA . ILE A 1 181 ? -23.765 -5.769 8.920 1.00 93.06 181 ILE A CA 1
ATOM 1446 C C . ILE A 1 181 ? -22.965 -4.615 8.301 1.00 93.06 181 ILE A C 1
ATOM 1448 O O . ILE A 1 181 ? -23.141 -4.293 7.130 1.00 93.06 181 ILE A O 1
ATOM 1452 N N . ALA A 1 182 ? -22.058 -4.002 9.067 1.00 93.12 182 ALA A N 1
ATOM 1453 C CA . ALA A 1 182 ? -21.208 -2.920 8.575 1.00 93.12 182 ALA A CA 1
ATOM 1454 C C . ALA A 1 182 ? -20.322 -3.373 7.404 1.00 93.12 182 ALA A C 1
ATOM 1456 O O . ALA A 1 182 ? -20.164 -2.646 6.425 1.00 93.12 182 ALA A O 1
ATOM 1457 N N . TRP A 1 183 ? -19.749 -4.571 7.507 1.00 93.81 183 TRP A N 1
ATOM 1458 C CA . TRP A 1 183 ? -18.890 -5.148 6.480 1.00 93.81 183 TRP A CA 1
ATOM 1459 C C . TRP A 1 183 ? -19.657 -5.464 5.192 1.00 93.81 183 TRP A C 1
ATOM 1461 O O . TRP A 1 183 ? -19.184 -5.149 4.099 1.00 93.81 183 TRP A O 1
ATOM 1471 N N . ASP A 1 184 ? -20.860 -6.021 5.319 1.00 92.50 184 ASP A N 1
ATOM 1472 C CA . ASP A 1 184 ? -21.712 -6.359 4.182 1.00 92.50 184 ASP A CA 1
ATOM 1473 C C . ASP A 1 184 ? -22.243 -5.107 3.473 1.00 92.50 184 ASP A C 1
ATOM 1475 O O . ASP A 1 184 ? -22.220 -5.068 2.248 1.00 92.50 184 ASP A O 1
ATOM 1479 N N . LEU A 1 185 ? -22.590 -4.038 4.201 1.00 93.00 185 LEU A N 1
ATOM 1480 C CA . LEU A 1 185 ? -22.955 -2.746 3.598 1.00 93.00 185 LEU A CA 1
ATOM 1481 C C . LEU A 1 185 ? -21.809 -2.130 2.778 1.00 93.00 185 LEU A C 1
ATOM 1483 O O . LEU A 1 185 ? -22.031 -1.556 1.711 1.00 93.00 185 LEU A O 1
ATOM 1487 N N . LEU A 1 186 ? -20.566 -2.243 3.259 1.00 92.94 186 LEU A N 1
ATOM 1488 C CA . LEU A 1 186 ? -19.398 -1.770 2.511 1.00 92.94 186 LEU A CA 1
ATOM 1489 C C . LEU A 1 186 ? -19.153 -2.620 1.261 1.00 92.94 186 LEU A C 1
ATOM 1491 O O . LEU A 1 186 ? -18.899 -2.067 0.192 1.00 92.94 186 LEU A O 1
ATOM 1495 N N . LYS A 1 187 ? -19.275 -3.949 1.372 1.00 91.19 187 LYS A N 1
ATOM 1496 C CA . LYS A 1 187 ? -19.203 -4.856 0.219 1.00 91.19 187 LYS A CA 1
ATOM 1497 C C . LYS A 1 187 ? -20.292 -4.550 -0.800 1.00 91.19 187 LYS A C 1
ATOM 1499 O O . LYS A 1 187 ? -19.992 -4.452 -1.981 1.00 91.19 187 LYS A O 1
ATOM 1504 N N . GLU A 1 188 ? -21.529 -4.360 -0.364 1.00 90.25 188 GLU A N 1
ATOM 1505 C CA . GLU A 1 188 ? -22.642 -4.040 -1.252 1.00 90.25 188 GLU A CA 1
ATOM 1506 C C . GLU A 1 188 ? -22.373 -2.760 -2.044 1.00 90.25 188 GLU A C 1
ATOM 1508 O O . GLU A 1 188 ? -22.670 -2.714 -3.231 1.00 90.25 188 GLU A O 1
ATOM 1513 N N . ARG A 1 189 ? -21.768 -1.746 -1.415 1.00 88.50 189 ARG A N 1
ATOM 1514 C CA . ARG A 1 189 ? -21.507 -0.454 -2.056 1.00 88.50 189 ARG A CA 1
ATOM 1515 C C . ARG A 1 189 ? -20.246 -0.409 -2.919 1.00 88.50 189 ARG A C 1
ATOM 1517 O O . ARG A 1 189 ? -20.217 0.341 -3.890 1.00 88.50 189 ARG A O 1
ATOM 1524 N N . TYR A 1 190 ? -19.188 -1.121 -2.531 1.00 88.00 190 TYR A N 1
ATOM 1525 C CA . TYR A 1 190 ? -17.858 -0.976 -3.141 1.00 88.00 190 TYR A CA 1
ATOM 1526 C C . TYR A 1 190 ? -17.347 -2.241 -3.835 1.00 88.00 190 TYR A C 1
ATOM 1528 O O . TYR A 1 190 ? -16.461 -2.151 -4.682 1.00 88.00 190 TYR A O 1
ATOM 1536 N N . PHE A 1 191 ? -17.923 -3.413 -3.558 1.00 86.94 191 PHE A N 1
ATOM 1537 C CA . PHE A 1 191 ? -17.567 -4.671 -4.218 1.00 86.94 191 PHE A CA 1
ATOM 1538 C C . PHE A 1 191 ? -18.438 -4.949 -5.451 1.00 86.94 191 PHE A C 1
ATOM 1540 O O . PHE A 1 191 ? -19.032 -6.016 -5.620 1.00 86.94 191 PHE A O 1
ATOM 1547 N N . HIS A 1 192 ? -18.494 -3.991 -6.373 1.00 87.50 192 HIS A N 1
ATOM 1548 C CA . HIS A 1 192 ? -19.143 -4.191 -7.664 1.00 87.50 192 HIS A CA 1
ATOM 1549 C C . HIS A 1 192 ? -18.150 -4.793 -8.663 1.00 87.50 192 HIS A C 1
ATOM 1551 O O . HIS A 1 192 ? -17.464 -4.066 -9.380 1.00 87.50 192 HIS A O 1
ATOM 1557 N N . LYS A 1 193 ? -18.092 -6.135 -8.748 1.00 84.94 193 LYS A N 1
ATOM 1558 C CA . LYS A 1 193 ? -17.141 -6.873 -9.616 1.00 84.94 193 LYS A CA 1
ATOM 1559 C C . LYS A 1 193 ? -17.034 -6.294 -11.036 1.00 84.94 193 LYS A C 1
ATOM 1561 O O . LYS A 1 193 ? -15.935 -6.160 -11.564 1.00 84.94 193 LYS A O 1
ATOM 1566 N N . ARG A 1 194 ? -18.165 -5.912 -11.646 1.00 87.44 194 ARG A N 1
ATOM 1567 C CA . ARG A 1 194 ? -18.210 -5.320 -12.997 1.00 87.44 194 ARG A CA 1
ATOM 1568 C C . ARG A 1 194 ? -17.532 -3.949 -13.072 1.00 87.44 194 ARG A C 1
ATOM 1570 O O . ARG A 1 194 ? -16.845 -3.670 -14.050 1.00 87.44 194 ARG A O 1
ATOM 1577 N N . GLU A 1 195 ? -17.749 -3.091 -12.082 1.00 86.81 195 GLU A N 1
ATOM 1578 C CA . GLU A 1 195 ? -17.172 -1.743 -12.052 1.00 86.81 195 GLU A CA 1
ATOM 1579 C C . GLU A 1 195 ? -15.675 -1.798 -11.775 1.00 86.81 195 GLU A C 1
ATOM 1581 O O . GLU A 1 195 ? -14.907 -1.158 -12.489 1.00 86.81 195 GLU A O 1
ATOM 1586 N N . ILE A 1 196 ? -15.265 -2.645 -10.827 1.00 86.81 196 ILE A N 1
ATOM 1587 C CA . ILE A 1 196 ? -13.855 -2.914 -10.533 1.00 86.81 196 ILE A CA 1
ATOM 1588 C C . ILE A 1 196 ? -13.159 -3.433 -11.795 1.00 86.81 196 ILE A C 1
ATOM 1590 O O . ILE A 1 196 ? -12.158 -2.865 -12.222 1.00 86.81 196 ILE A O 1
ATOM 1594 N N . LEU A 1 197 ? -13.727 -4.445 -12.462 1.00 88.88 197 LEU A N 1
ATOM 1595 C CA . LEU A 1 197 ? -13.191 -4.961 -13.722 1.00 88.88 197 LEU A CA 1
ATOM 1596 C C . LEU A 1 197 ? -13.098 -3.869 -14.795 1.00 88.88 197 LEU A C 1
ATOM 1598 O O . LEU A 1 197 ? -12.076 -3.748 -15.468 1.00 88.88 197 LEU A O 1
ATOM 1602 N N . SER A 1 198 ? -14.146 -3.056 -14.959 1.00 88.88 198 SER A N 1
ATOM 1603 C CA . SER A 1 198 ? -14.128 -1.958 -15.926 1.00 88.88 198 SER A CA 1
ATOM 1604 C C . SER A 1 198 ? -13.036 -0.940 -15.611 1.00 88.88 198 SER A C 1
ATOM 1606 O O . SER A 1 198 ? -12.424 -0.426 -16.548 1.00 88.88 198 SER A O 1
ATOM 1608 N N . SER A 1 199 ? -12.802 -0.636 -14.336 1.00 87.88 199 SER A N 1
ATOM 1609 C CA . SER A 1 199 ? -11.756 0.289 -13.913 1.00 87.88 199 SER A CA 1
ATOM 1610 C C . SER A 1 199 ? -10.363 -0.287 -14.162 1.00 87.88 199 SER A C 1
ATOM 1612 O O . SER A 1 199 ? -9.536 0.369 -14.793 1.00 87.88 199 SER A O 1
ATOM 1614 N N . LEU A 1 200 ? -10.134 -1.557 -13.807 1.00 88.12 200 LEU A N 1
ATOM 1615 C CA . LEU A 1 200 ? -8.882 -2.271 -14.085 1.00 88.12 200 LEU A CA 1
ATOM 1616 C C . LEU A 1 200 ? -8.566 -2.299 -15.583 1.00 88.12 200 LEU A C 1
ATOM 1618 O O . LEU A 1 200 ? -7.453 -1.972 -15.994 1.00 88.12 200 LEU A O 1
ATOM 1622 N N . MET A 1 201 ? -9.561 -2.615 -16.416 1.00 89.56 201 MET A N 1
ATOM 1623 C CA . MET A 1 201 ? -9.400 -2.612 -17.871 1.00 89.56 201 MET A CA 1
ATOM 1624 C C . MET A 1 201 ? -9.114 -1.209 -18.406 1.00 89.56 201 MET A C 1
ATOM 1626 O O . MET A 1 201 ? -8.233 -1.045 -19.246 1.00 89.56 201 MET A O 1
ATOM 1630 N N . LYS A 1 202 ? -9.793 -0.173 -17.898 1.00 89.50 202 LYS A N 1
ATOM 1631 C CA . LYS A 1 202 ? -9.487 1.221 -18.256 1.00 89.50 202 LYS A CA 1
ATOM 1632 C C . LYS A 1 202 ? -8.062 1.600 -17.858 1.00 89.50 202 LYS A C 1
ATOM 1634 O O . LYS A 1 202 ? -7.362 2.182 -18.681 1.00 89.50 202 LYS A O 1
ATOM 1639 N N . LYS A 1 203 ? -7.624 1.258 -16.641 1.00 88.62 203 LYS A N 1
ATOM 1640 C CA . LYS A 1 203 ? -6.265 1.517 -16.141 1.00 88.62 203 LYS A CA 1
ATOM 1641 C C . LYS A 1 203 ? -5.228 0.886 -17.063 1.00 88.62 203 LYS A C 1
ATOM 1643 O O . LYS A 1 203 ? -4.307 1.576 -17.480 1.00 88.62 203 LYS A O 1
ATOM 1648 N N . LEU A 1 204 ? -5.424 -0.376 -17.442 1.00 89.19 204 LEU A N 1
ATOM 1649 C CA . LEU A 1 204 ? -4.518 -1.107 -18.323 1.00 89.19 204 LEU A CA 1
ATOM 1650 C C . LEU A 1 204 ? -4.495 -0.546 -19.759 1.00 89.19 204 LEU A C 1
ATOM 1652 O O . LEU A 1 204 ? -3.430 -0.293 -20.322 1.00 89.19 204 LEU A O 1
ATOM 1656 N N . MET A 1 205 ? -5.664 -0.320 -20.359 1.00 88.25 205 MET A N 1
ATOM 1657 C CA . MET A 1 205 ? -5.763 0.159 -21.744 1.00 88.25 205 MET A CA 1
ATOM 1658 C C . MET A 1 205 ? -5.246 1.595 -21.897 1.00 88.25 205 MET A C 1
ATOM 1660 O O . MET A 1 205 ? -4.669 1.940 -22.933 1.00 88.25 205 MET A O 1
ATOM 1664 N N . ASN A 1 206 ? -5.391 2.416 -20.854 1.00 90.06 206 ASN A N 1
ATOM 1665 C CA . ASN A 1 206 ? -4.949 3.809 -20.833 1.00 90.06 206 ASN A CA 1
ATOM 1666 C C . ASN A 1 206 ? -3.521 4.001 -20.310 1.00 90.06 206 ASN A C 1
ATOM 1668 O O . ASN A 1 206 ? -3.115 5.145 -20.111 1.00 90.06 206 ASN A O 1
ATOM 1672 N N . ILE A 1 207 ? -2.731 2.934 -20.119 1.00 88.38 207 ILE A N 1
ATOM 1673 C CA . ILE A 1 207 ? -1.304 3.110 -19.826 1.00 88.38 207 ILE A CA 1
ATOM 1674 C C . ILE A 1 207 ? -0.668 3.905 -20.975 1.00 88.38 207 ILE A C 1
ATOM 1676 O O . ILE A 1 207 ? -0.830 3.560 -22.154 1.00 88.38 207 ILE A O 1
ATOM 1680 N N . SER A 1 208 ? 0.023 4.991 -20.628 1.00 86.31 208 SER A N 1
ATOM 1681 C CA . SER A 1 208 ? 0.686 5.861 -21.597 1.00 86.31 208 SER A CA 1
ATOM 1682 C C . SER A 1 208 ? 1.763 5.087 -22.361 1.00 86.31 208 SER A C 1
ATOM 1684 O O . SER A 1 208 ? 2.595 4.439 -21.721 1.00 86.31 208 SER A O 1
ATOM 1686 N N . PRO A 1 209 ? 1.782 5.155 -23.705 1.00 88.44 209 PRO A N 1
ATOM 1687 C CA . PRO A 1 209 ? 2.865 4.580 -24.490 1.00 88.44 209 PRO A CA 1
ATOM 1688 C C . PRO A 1 209 ? 4.215 5.183 -24.097 1.00 88.44 209 PRO A C 1
ATOM 1690 O O . PRO A 1 209 ? 4.329 6.386 -23.847 1.00 88.44 209 PRO A O 1
ATOM 1693 N N . ILE A 1 210 ? 5.238 4.339 -24.067 1.00 88.69 210 ILE A N 1
ATOM 1694 C CA . ILE A 1 210 ? 6.625 4.738 -23.876 1.00 88.69 210 ILE A CA 1
ATOM 1695 C C . ILE A 1 210 ? 7.099 5.353 -25.194 1.00 88.69 210 ILE A C 1
ATOM 1697 O O . ILE A 1 210 ? 7.040 4.722 -26.247 1.00 88.69 210 ILE A O 1
ATOM 1701 N N . THR A 1 211 ? 7.509 6.618 -25.149 1.0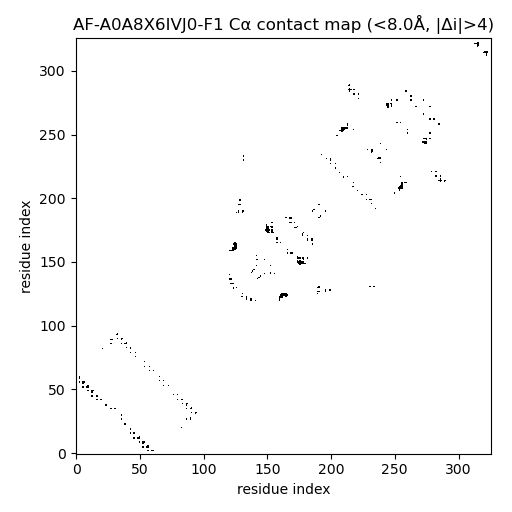0 81.62 211 THR A N 1
ATOM 1702 C CA . THR A 1 211 ? 7.939 7.372 -26.337 1.00 81.62 211 THR A CA 1
ATOM 1703 C C . THR A 1 211 ? 9.445 7.311 -26.560 1.00 81.62 211 THR A C 1
ATOM 1705 O O . THR A 1 211 ? 9.901 7.477 -27.689 1.00 81.62 211 THR A O 1
ATOM 1708 N N . CYS A 1 212 ? 10.218 7.077 -25.502 1.00 77.94 212 CYS A N 1
ATOM 1709 C CA . CYS A 1 212 ? 11.662 6.926 -25.552 1.00 77.94 212 CYS A CA 1
ATOM 1710 C C . CYS A 1 212 ? 12.127 5.865 -24.555 1.00 77.94 212 CYS A C 1
ATOM 1712 O O . CYS A 1 212 ? 11.504 5.650 -23.516 1.00 77.94 212 CYS A O 1
ATOM 1714 N N . GLU A 1 213 ? 13.237 5.213 -24.884 1.00 78.94 213 GLU A N 1
ATOM 1715 C CA . GLU A 1 213 ? 13.822 4.156 -24.069 1.00 78.94 213 GLU A CA 1
ATOM 1716 C C . GLU A 1 213 ? 14.168 4.688 -22.667 1.00 78.94 213 GLU A C 1
ATOM 1718 O O . GLU A 1 213 ? 15.012 5.570 -22.488 1.00 78.94 213 GLU A O 1
ATOM 1723 N N . SER A 1 214 ? 13.461 4.180 -21.656 1.00 85.12 214 SER A N 1
ATOM 1724 C CA . SER A 1 214 ? 13.601 4.617 -20.268 1.00 85.12 214 SER A CA 1
ATOM 1725 C C . SER A 1 214 ? 13.343 3.462 -19.315 1.00 85.12 214 SER A C 1
ATOM 1727 O O . SER A 1 214 ? 12.220 2.962 -19.204 1.00 85.12 214 SER A O 1
ATOM 1729 N N . HIS A 1 215 ? 14.371 3.085 -18.549 1.00 88.44 215 HIS A N 1
ATOM 1730 C CA . HIS A 1 215 ? 14.261 2.020 -17.551 1.00 88.44 215 HIS A CA 1
ATOM 1731 C C . HIS A 1 215 ? 13.101 2.268 -16.567 1.00 88.44 215 HIS A C 1
ATOM 1733 O O . HIS A 1 215 ? 12.371 1.343 -16.216 1.00 88.44 215 HIS A O 1
ATOM 1739 N N . ALA A 1 216 ? 12.888 3.521 -16.148 1.00 88.62 216 ALA A N 1
ATOM 1740 C CA . ALA A 1 216 ? 11.852 3.876 -15.185 1.00 88.62 216 ALA A CA 1
ATOM 1741 C C . ALA A 1 216 ? 10.442 3.716 -15.771 1.00 88.62 216 ALA A C 1
ATOM 1743 O O . ALA A 1 216 ? 9.540 3.248 -15.078 1.00 88.62 216 ALA A O 1
ATOM 1744 N N . GLN A 1 217 ? 10.242 4.084 -17.040 1.00 90.25 217 GLN A N 1
ATOM 1745 C CA . GLN A 1 217 ? 8.944 3.934 -17.704 1.00 90.25 217 GLN A CA 1
ATOM 1746 C C . GLN A 1 217 ? 8.633 2.462 -17.995 1.00 90.25 217 GLN A C 1
ATOM 1748 O O . GLN A 1 217 ? 7.506 2.029 -17.760 1.00 90.25 217 GLN A O 1
ATOM 1753 N N . ILE A 1 218 ? 9.638 1.679 -18.406 1.00 91.12 218 ILE A N 1
ATOM 1754 C CA . ILE A 1 218 ? 9.496 0.236 -18.642 1.00 91.12 218 ILE A CA 1
ATOM 1755 C C . ILE A 1 218 ? 9.127 -0.492 -17.343 1.00 91.12 218 ILE A C 1
ATOM 1757 O O . ILE A 1 218 ? 8.180 -1.277 -17.333 1.00 91.12 218 ILE A O 1
ATOM 1761 N N . LEU A 1 219 ? 9.810 -0.205 -16.227 1.00 91.75 219 LEU A N 1
ATOM 1762 C CA . LEU A 1 219 ? 9.479 -0.823 -14.937 1.00 91.75 219 LEU A CA 1
ATOM 1763 C C . LEU A 1 219 ? 8.072 -0.447 -14.465 1.00 91.75 219 LEU A C 1
ATOM 1765 O O . LEU A 1 219 ? 7.316 -1.327 -14.069 1.00 91.75 219 LEU A O 1
ATOM 1769 N N . ARG A 1 220 ? 7.668 0.823 -14.596 1.00 91.44 220 ARG A N 1
ATOM 1770 C CA . ARG A 1 220 ? 6.298 1.248 -14.257 1.00 91.44 220 ARG A CA 1
ATOM 1771 C C . ARG A 1 220 ? 5.235 0.528 -15.088 1.00 91.44 220 ARG A C 1
ATOM 1773 O O . ARG A 1 220 ? 4.200 0.156 -14.536 1.00 91.44 220 ARG A O 1
ATOM 1780 N N . LEU A 1 221 ? 5.474 0.323 -16.385 1.00 92.62 221 LEU A N 1
ATOM 1781 C CA . LEU A 1 221 ? 4.584 -0.445 -17.264 1.00 92.62 221 LEU A CA 1
ATOM 1782 C C . LEU A 1 221 ? 4.467 -1.900 -16.788 1.00 92.62 221 LEU A C 1
ATOM 1784 O O . LEU A 1 221 ? 3.358 -2.421 -16.660 1.00 92.62 221 LEU A O 1
ATOM 1788 N N . VAL A 1 222 ? 5.601 -2.535 -16.477 1.00 93.12 222 VAL A N 1
ATOM 1789 C CA . VAL A 1 222 ? 5.653 -3.907 -15.951 1.00 93.12 222 VAL A CA 1
ATOM 1790 C C . VAL A 1 222 ? 4.899 -4.021 -14.627 1.00 93.12 222 VAL A C 1
ATOM 1792 O O . VAL A 1 222 ? 4.079 -4.927 -14.473 1.00 93.12 222 VAL A O 1
ATOM 1795 N N . ASP A 1 223 ? 5.145 -3.112 -13.686 1.00 92.06 223 ASP A N 1
ATOM 1796 C CA . ASP A 1 223 ? 4.524 -3.131 -12.361 1.00 92.06 223 ASP A CA 1
ATOM 1797 C C . ASP A 1 223 ? 3.014 -2.899 -12.451 1.00 92.06 223 ASP A C 1
ATOM 1799 O O . ASP A 1 223 ? 2.247 -3.670 -11.878 1.00 92.06 223 ASP A O 1
ATOM 1803 N N . SER A 1 224 ? 2.579 -1.923 -13.257 1.00 91.12 224 SER A N 1
ATOM 1804 C CA . SER A 1 224 ? 1.153 -1.640 -13.485 1.00 91.12 224 SER A CA 1
ATOM 1805 C C . SER A 1 224 ? 0.431 -2.827 -14.126 1.00 91.12 224 SER A C 1
ATOM 1807 O O . SER A 1 224 ? -0.698 -3.147 -13.757 1.00 91.12 224 SER A O 1
ATOM 1809 N N . THR A 1 225 ? 1.087 -3.514 -15.067 1.00 92.69 225 THR A N 1
ATOM 1810 C CA . THR A 1 225 ? 0.527 -4.708 -15.715 1.00 92.69 225 THR A CA 1
ATOM 1811 C C . THR A 1 225 ? 0.397 -5.857 -14.718 1.00 92.69 225 THR A C 1
ATOM 1813 O O . THR A 1 225 ? -0.669 -6.460 -14.612 1.00 92.69 225 THR A O 1
ATOM 1816 N N . LYS A 1 226 ? 1.453 -6.140 -13.942 1.00 92.56 226 LYS A N 1
ATOM 1817 C CA . LYS A 1 226 ? 1.442 -7.193 -12.913 1.00 92.56 226 LYS A CA 1
ATOM 1818 C C . LYS A 1 226 ? 0.398 -6.926 -11.834 1.00 92.56 226 LYS A C 1
ATOM 1820 O O . LYS A 1 226 ? -0.262 -7.860 -11.392 1.00 92.56 226 LYS A O 1
ATOM 1825 N N . GLU A 1 227 ? 0.254 -5.674 -11.409 1.00 90.94 227 GLU A N 1
ATOM 1826 C CA . GLU A 1 227 ? -0.784 -5.251 -10.469 1.00 90.94 227 GLU A CA 1
ATOM 1827 C C . GLU A 1 227 ? -2.179 -5.571 -11.022 1.00 90.94 227 GLU A C 1
ATOM 1829 O O . GLU A 1 227 ? -2.959 -6.241 -10.351 1.00 90.94 227 GLU A O 1
ATOM 1834 N N . CYS A 1 228 ? -2.469 -5.183 -12.270 1.00 90.00 228 CYS A N 1
ATOM 1835 C CA . CYS A 1 228 ? -3.762 -5.466 -12.894 1.00 90.00 228 CYS A CA 1
ATOM 1836 C C . CYS A 1 228 ? -4.033 -6.973 -13.008 1.00 90.00 228 CYS A C 1
ATOM 1838 O O . CYS A 1 228 ? -5.124 -7.409 -12.658 1.00 90.00 228 CYS A O 1
ATOM 1840 N N . VAL A 1 229 ? -3.052 -7.775 -13.445 1.00 91.62 229 VAL A N 1
ATOM 1841 C CA . VAL A 1 229 ? -3.203 -9.240 -13.557 1.00 91.62 229 VAL A CA 1
ATOM 1842 C C . VAL A 1 229 ? -3.523 -9.872 -12.199 1.00 91.62 229 VAL A C 1
ATOM 1844 O O . VAL A 1 229 ? -4.473 -10.642 -12.105 1.00 91.62 229 VAL A O 1
ATOM 1847 N N . ARG A 1 230 ? -2.814 -9.487 -11.129 1.00 89.81 230 ARG A N 1
ATOM 1848 C CA . ARG A 1 230 ? -3.092 -9.985 -9.767 1.00 89.81 230 ARG A CA 1
ATOM 1849 C C . ARG A 1 230 ? -4.508 -9.642 -9.305 1.00 89.81 230 ARG A C 1
ATOM 1851 O O . ARG A 1 230 ? -5.184 -10.483 -8.724 1.00 89.81 230 ARG A O 1
ATOM 1858 N N . LEU A 1 231 ? -4.969 -8.420 -9.579 1.00 88.25 231 LEU A N 1
ATOM 1859 C CA . LEU A 1 231 ? -6.319 -7.987 -9.208 1.00 88.25 231 LEU A CA 1
ATOM 1860 C C . LEU A 1 231 ? -7.407 -8.708 -10.021 1.00 88.25 231 LEU A C 1
ATOM 1862 O O . LEU A 1 231 ? -8.487 -8.960 -9.492 1.00 88.25 231 LEU A O 1
ATOM 1866 N N . LEU A 1 232 ? -7.131 -9.084 -11.275 1.00 89.00 232 LEU A N 1
ATOM 1867 C CA . LEU A 1 232 ? -8.028 -9.937 -12.064 1.00 89.00 232 LEU A CA 1
ATOM 1868 C C . LEU A 1 232 ? -8.128 -11.346 -11.474 1.00 89.00 232 LEU A C 1
ATOM 1870 O O . LEU A 1 232 ? -9.234 -11.866 -11.336 1.00 89.00 232 LEU A O 1
ATOM 1874 N N . GLU A 1 233 ? -7.009 -11.926 -11.044 1.00 88.69 233 GLU A N 1
ATOM 1875 C CA . GLU A 1 233 ? -7.002 -13.223 -10.360 1.00 88.69 233 GLU A CA 1
ATOM 1876 C C . GLU A 1 233 ? -7.793 -13.175 -9.042 1.00 88.69 233 GLU A C 1
ATOM 1878 O O . GLU A 1 233 ? -8.541 -14.106 -8.756 1.00 88.69 233 GLU A O 1
ATOM 1883 N N . THR A 1 234 ? -7.728 -12.070 -8.283 1.00 86.25 234 THR A N 1
ATOM 1884 C CA . THR A 1 234 ? -8.569 -11.850 -7.083 1.00 86.25 234 THR A CA 1
ATOM 1885 C C . THR A 1 234 ? -10.071 -11.814 -7.402 1.00 86.25 234 THR A C 1
ATOM 1887 O O . THR A 1 234 ? -10.901 -12.099 -6.541 1.00 86.25 234 THR A O 1
ATOM 1890 N N . LEU A 1 235 ? -10.446 -11.474 -8.637 1.00 86.62 235 LEU A N 1
ATOM 1891 C CA . LEU A 1 235 ? -11.831 -11.505 -9.116 1.00 86.62 235 LEU A CA 1
ATOM 1892 C C . LEU A 1 235 ? -12.240 -12.869 -9.701 1.00 86.62 235 LEU A C 1
ATOM 1894 O O . LEU A 1 235 ? -13.326 -12.962 -10.280 1.00 86.62 235 LEU A O 1
ATOM 1898 N N . ASP A 1 236 ? -11.403 -13.901 -9.543 1.00 86.25 236 ASP A N 1
ATOM 1899 C CA . ASP A 1 236 ? -11.527 -15.234 -10.149 1.00 86.25 236 ASP A CA 1
ATOM 1900 C C . ASP A 1 236 ? -11.417 -15.231 -11.688 1.00 86.25 236 ASP A C 1
ATOM 1902 O O . ASP A 1 236 ? -11.897 -16.142 -12.366 1.00 86.25 236 ASP A O 1
ATOM 1906 N N . LEU A 1 237 ? -10.773 -14.210 -12.267 1.00 87.94 237 LEU A N 1
ATOM 1907 C CA . LEU A 1 237 ? -10.547 -14.079 -13.708 1.00 87.94 237 LEU A CA 1
ATOM 1908 C C . LEU A 1 237 ? -9.092 -14.412 -14.043 1.00 87.94 237 LEU A C 1
ATOM 1910 O O . LEU A 1 237 ? -8.220 -13.544 -14.052 1.00 87.94 237 LEU A O 1
ATOM 1914 N N . LYS A 1 238 ? -8.833 -15.688 -14.333 1.00 88.88 238 LYS A N 1
ATOM 1915 C CA . LYS A 1 238 ? -7.497 -16.148 -14.723 1.00 88.88 238 LYS A CA 1
ATOM 1916 C C . LYS A 1 238 ? -7.102 -15.625 -16.103 1.00 88.88 238 LYS A C 1
ATOM 1918 O O . LYS A 1 238 ? -7.877 -15.700 -17.057 1.00 88.88 238 LYS A O 1
ATOM 1923 N N . VAL A 1 239 ? -5.870 -15.136 -16.208 1.00 88.25 239 VAL A N 1
ATOM 1924 C CA . VAL A 1 239 ? -5.268 -14.693 -17.468 1.00 88.25 239 VAL A CA 1
ATOM 1925 C C . VAL A 1 239 ? -4.575 -15.886 -18.122 1.00 88.25 239 VAL A C 1
ATOM 1927 O O . VAL A 1 239 ? -3.397 -16.139 -17.901 1.00 88.25 239 VAL A O 1
ATOM 1930 N N . GLU A 1 240 ? -5.332 -16.656 -18.899 1.00 89.88 240 GLU A N 1
ATOM 1931 C CA . GLU A 1 240 ? -4.836 -17.852 -19.586 1.00 89.88 240 GLU A CA 1
ATOM 1932 C C . GLU A 1 240 ? -5.280 -17.865 -21.058 1.00 89.88 240 GLU A C 1
ATOM 1934 O O . GLU A 1 240 ? -6.239 -17.192 -21.457 1.00 89.88 240 GLU A O 1
ATOM 1939 N N . GLY A 1 241 ? -4.564 -18.630 -21.886 1.00 90.25 241 GLY A N 1
ATOM 1940 C CA . GLY A 1 241 ? -4.890 -18.826 -23.299 1.00 90.25 241 GLY A CA 1
ATOM 1941 C C . GLY A 1 241 ? -4.951 -17.513 -24.083 1.00 90.25 241 GLY A C 1
ATOM 1942 O O . GLY A 1 241 ? -3.985 -16.757 -24.144 1.00 90.25 241 GLY A O 1
ATOM 1943 N N . THR A 1 242 ? -6.101 -17.223 -24.691 1.00 89.38 242 THR A N 1
ATOM 1944 C CA . THR A 1 242 ? -6.282 -16.028 -25.528 1.00 89.38 242 THR A CA 1
ATOM 1945 C C . THR A 1 242 ? -6.175 -14.722 -24.747 1.00 89.38 242 THR A C 1
ATOM 1947 O O . THR A 1 242 ? -5.732 -13.727 -25.310 1.00 89.38 242 THR A O 1
ATOM 1950 N N . ALA A 1 243 ? -6.560 -14.699 -23.466 1.00 89.12 243 ALA A N 1
ATOM 1951 C CA . ALA A 1 243 ? -6.468 -13.488 -22.651 1.00 89.12 243 ALA A CA 1
ATOM 1952 C C . ALA A 1 243 ? -5.006 -13.087 -22.409 1.00 89.12 243 ALA A C 1
ATOM 1954 O O . ALA A 1 243 ? -4.671 -11.909 -22.517 1.00 89.12 243 ALA A O 1
ATOM 1955 N N . ASP A 1 244 ? -4.137 -14.070 -22.155 1.00 92.06 244 ASP A N 1
ATOM 1956 C CA . ASP A 1 244 ? -2.693 -13.865 -22.004 1.00 92.06 244 ASP A CA 1
ATOM 1957 C C . ASP A 1 244 ? -2.080 -13.269 -23.278 1.00 92.06 244 ASP A C 1
ATOM 1959 O O . ASP A 1 244 ? -1.411 -12.238 -23.228 1.00 92.06 244 ASP A O 1
ATOM 1963 N N . ILE A 1 245 ? -2.415 -13.847 -24.436 1.00 91.62 245 ILE A N 1
ATOM 1964 C CA . ILE A 1 245 ? -1.931 -13.390 -25.746 1.00 91.62 245 ILE A CA 1
ATOM 1965 C C . ILE A 1 245 ? -2.412 -11.964 -26.049 1.00 91.62 245 ILE A C 1
ATOM 1967 O O . ILE A 1 245 ? -1.622 -11.116 -26.463 1.00 91.62 245 ILE A O 1
ATOM 1971 N N . ILE A 1 246 ? -3.698 -11.668 -25.828 1.00 91.94 246 ILE A N 1
ATOM 1972 C CA . ILE A 1 246 ? -4.256 -10.327 -26.063 1.00 91.94 246 ILE A CA 1
ATOM 1973 C C . ILE A 1 246 ? -3.539 -9.299 -25.188 1.00 91.94 246 ILE A C 1
ATOM 1975 O O . ILE A 1 246 ? -3.127 -8.251 -25.684 1.00 91.94 246 ILE A O 1
ATOM 1979 N N . LEU A 1 247 ? -3.362 -9.594 -23.899 1.00 91.75 247 LEU A N 1
ATOM 1980 C CA . LEU A 1 247 ? -2.685 -8.691 -22.974 1.00 91.75 247 LEU A CA 1
ATOM 1981 C C . LEU A 1 247 ? -1.212 -8.500 -23.340 1.00 91.75 247 LEU A C 1
ATOM 1983 O O . LEU A 1 247 ? -0.725 -7.372 -23.297 1.00 91.75 247 LEU A O 1
ATOM 1987 N N . MET A 1 248 ? -0.523 -9.563 -23.758 1.00 93.81 248 MET A N 1
ATOM 1988 C CA . MET A 1 248 ? 0.851 -9.496 -24.254 1.00 93.81 248 MET A CA 1
ATOM 1989 C C . MET A 1 248 ? 0.968 -8.487 -25.403 1.00 93.81 248 MET A C 1
ATOM 1991 O O . MET A 1 248 ? 1.752 -7.539 -25.304 1.00 93.81 248 MET A O 1
ATOM 1995 N N . PHE A 1 249 ? 0.120 -8.604 -26.429 1.00 91.69 249 PHE A N 1
ATOM 1996 C CA . PHE A 1 249 ? 0.128 -7.670 -27.557 1.00 91.69 249 PHE A CA 1
ATOM 1997 C C . PHE A 1 249 ? -0.264 -6.248 -27.143 1.00 91.69 249 PHE A C 1
ATOM 1999 O O . PHE A 1 249 ? 0.380 -5.289 -27.569 1.00 91.69 249 PHE A O 1
ATOM 2006 N N . VAL A 1 250 ? -1.274 -6.081 -26.280 1.00 92.31 250 VAL A N 1
ATOM 2007 C CA . VAL A 1 250 ? -1.665 -4.760 -25.756 1.00 92.31 250 VAL A CA 1
ATOM 2008 C C . VAL A 1 250 ? -0.469 -4.056 -25.118 1.00 92.31 250 VAL A C 1
ATOM 2010 O O . VAL A 1 250 ? -0.236 -2.885 -25.414 1.00 92.31 250 VAL A O 1
ATOM 2013 N N . ILE A 1 251 ? 0.315 -4.759 -24.296 1.00 93.38 251 ILE A N 1
ATOM 2014 C CA . ILE A 1 251 ? 1.513 -4.202 -23.659 1.00 93.38 251 ILE A CA 1
ATOM 2015 C C . ILE A 1 251 ? 2.633 -3.965 -24.674 1.00 93.38 251 ILE A C 1
ATOM 2017 O O . ILE A 1 251 ? 3.273 -2.915 -24.627 1.00 93.38 251 ILE A O 1
ATOM 2021 N N . GLN A 1 252 ? 2.835 -4.866 -25.636 1.00 92.06 252 GLN A N 1
ATOM 2022 C CA . GLN A 1 252 ? 3.816 -4.689 -26.710 1.00 92.06 252 GLN A CA 1
ATOM 2023 C C . GLN A 1 252 ? 3.573 -3.402 -27.518 1.00 92.06 252 GLN A C 1
ATOM 2025 O O . GLN A 1 252 ? 4.523 -2.688 -27.859 1.00 92.06 252 GLN A O 1
ATOM 2030 N N . PHE A 1 253 ? 2.310 -3.053 -27.785 1.00 91.31 253 PHE A N 1
ATOM 2031 C CA . PHE A 1 253 ? 1.954 -1.808 -28.475 1.00 91.31 253 PHE A CA 1
ATOM 2032 C C . PHE A 1 253 ? 2.223 -0.544 -27.646 1.00 91.31 253 PHE A C 1
ATOM 2034 O O . PHE A 1 253 ? 2.279 0.548 -28.212 1.00 91.31 253 PHE A O 1
ATOM 2041 N N . LYS A 1 254 ? 2.424 -0.666 -26.327 1.00 91.06 254 LYS A N 1
ATOM 2042 C CA . LYS A 1 254 ? 2.819 0.452 -25.455 1.00 91.06 254 LYS A CA 1
ATOM 2043 C C . LYS A 1 254 ? 4.328 0.689 -25.417 1.00 91.06 254 LYS A C 1
ATOM 2045 O O . LYS A 1 254 ? 4.741 1.696 -24.854 1.00 91.06 254 LYS A O 1
ATOM 2050 N N . LEU A 1 255 ? 5.141 -0.200 -25.985 1.00 91.69 255 LEU A N 1
ATOM 2051 C CA . LEU A 1 255 ? 6.600 -0.064 -26.011 1.00 91.69 255 LEU A CA 1
ATOM 2052 C C . LEU A 1 255 ? 7.054 0.894 -27.114 1.00 91.69 255 LEU A C 1
ATOM 2054 O O . LEU A 1 255 ? 6.420 0.964 -28.172 1.00 91.69 255 LEU A O 1
ATOM 2058 N N . ASP A 1 256 ? 8.180 1.570 -26.898 1.00 90.38 256 ASP A N 1
ATOM 2059 C CA . ASP A 1 256 ? 8.863 2.338 -27.936 1.00 90.38 256 ASP A CA 1
ATOM 2060 C C . ASP A 1 256 ? 9.458 1.411 -29.014 1.00 90.38 256 ASP A C 1
ATOM 2062 O O . ASP A 1 256 ? 9.563 0.190 -28.851 1.00 90.38 256 ASP A O 1
ATOM 2066 N N . SER A 1 257 ? 9.847 1.988 -30.152 1.00 87.88 257 SER A N 1
ATOM 2067 C CA . SER A 1 257 ? 10.378 1.228 -31.288 1.00 87.88 257 SER A CA 1
ATOM 2068 C C . SER A 1 257 ? 11.664 0.466 -30.965 1.00 87.88 257 SER A C 1
ATOM 2070 O O . SER A 1 257 ? 11.881 -0.608 -31.527 1.00 87.88 257 SER A O 1
ATOM 2072 N N . THR A 1 258 ? 12.510 0.999 -30.081 1.00 88.12 258 THR A N 1
ATOM 2073 C CA . THR A 1 258 ? 13.807 0.403 -29.746 1.00 88.12 258 THR A CA 1
ATOM 2074 C C . THR A 1 258 ? 13.601 -0.826 -28.876 1.00 88.12 258 THR A C 1
ATOM 2076 O O . THR A 1 258 ? 14.013 -1.922 -29.262 1.00 88.12 258 THR A O 1
ATOM 2079 N N . THR A 1 259 ? 12.879 -0.687 -27.759 1.00 90.31 259 THR A N 1
ATOM 2080 C CA . THR A 1 259 ? 12.564 -1.818 -26.876 1.00 90.31 259 THR A CA 1
ATOM 2081 C C . THR A 1 259 ? 11.752 -2.894 -27.599 1.00 90.31 259 THR A C 1
ATOM 2083 O O . THR A 1 259 ? 12.009 -4.083 -27.407 1.00 90.31 259 THR A O 1
ATOM 2086 N N . ARG A 1 260 ? 10.827 -2.514 -28.494 1.00 90.50 260 ARG A N 1
ATOM 2087 C CA . ARG A 1 260 ? 10.103 -3.485 -29.331 1.00 90.50 260 ARG A CA 1
ATOM 2088 C C . ARG A 1 260 ? 11.042 -4.247 -30.266 1.00 90.50 260 ARG A C 1
ATOM 2090 O O . ARG A 1 260 ? 10.913 -5.457 -30.390 1.00 90.50 260 ARG A O 1
ATOM 2097 N N . GLY A 1 261 ? 12.013 -3.573 -30.883 1.00 89.25 261 GLY A N 1
ATOM 2098 C CA . GLY A 1 261 ? 13.020 -4.230 -31.719 1.00 89.25 261 GLY A CA 1
ATOM 2099 C C . GLY A 1 261 ? 13.887 -5.223 -30.940 1.00 89.25 261 GLY A C 1
ATOM 2100 O O . GLY A 1 261 ? 14.182 -6.305 -31.442 1.00 89.25 261 GLY A O 1
ATOM 2101 N N . TRP A 1 262 ? 14.270 -4.893 -29.703 1.00 90.44 262 TRP A N 1
ATOM 2102 C CA . TRP A 1 262 ? 14.985 -5.822 -28.821 1.00 90.44 262 TRP A CA 1
ATOM 2103 C C . TRP A 1 262 ? 14.138 -7.028 -28.423 1.00 90.44 262 TRP A C 1
ATOM 2105 O O . TRP A 1 262 ? 14.658 -8.142 -28.383 1.00 90.44 262 TRP A O 1
ATOM 2115 N N . TRP A 1 263 ? 12.849 -6.808 -28.162 1.00 91.88 263 TRP A N 1
ATOM 2116 C CA . TRP A 1 263 ? 11.906 -7.880 -27.870 1.00 91.88 263 TRP A CA 1
ATOM 2117 C C . TRP A 1 263 ? 11.800 -8.858 -29.040 1.00 91.88 263 TRP A C 1
ATOM 2119 O O . TRP A 1 263 ? 12.075 -10.038 -28.851 1.00 91.88 263 TRP A O 1
ATOM 2129 N N . GLU A 1 264 ? 11.531 -8.373 -30.254 1.00 89.81 264 GLU A N 1
ATOM 2130 C CA . GLU A 1 264 ? 11.417 -9.220 -31.454 1.00 89.81 264 GLU A CA 1
ATOM 2131 C C . GLU A 1 264 ? 12.690 -10.035 -31.726 1.00 89.81 264 GLU A C 1
ATOM 2133 O O . GLU A 1 264 ? 12.623 -11.196 -32.109 1.00 89.81 264 GLU A O 1
ATOM 2138 N N . ARG A 1 265 ? 13.874 -9.466 -31.465 1.00 88.12 265 ARG A N 1
ATOM 2139 C CA . ARG A 1 265 ? 15.157 -10.184 -31.601 1.00 88.12 265 ARG A CA 1
ATOM 2140 C C . ARG A 1 265 ? 15.364 -11.283 -30.564 1.00 88.12 265 ARG A C 1
ATOM 2142 O O . ARG A 1 265 ? 16.200 -12.155 -30.775 1.00 88.12 265 ARG A O 1
ATOM 2149 N N . SER A 1 266 ? 14.687 -11.194 -29.423 1.00 87.25 266 SER A N 1
ATOM 2150 C CA . SER A 1 266 ? 14.788 -12.186 -28.350 1.00 87.25 266 SER A CA 1
ATOM 2151 C C . SER A 1 266 ? 13.865 -13.387 -28.557 1.00 87.25 266 SER A C 1
ATOM 2153 O O . SER A 1 266 ? 14.012 -14.388 -27.856 1.00 87.25 266 SER A O 1
ATOM 2155 N N . LEU A 1 267 ? 12.925 -13.284 -29.500 1.00 87.94 267 LEU A N 1
ATOM 2156 C CA . LEU A 1 267 ? 11.932 -14.308 -29.781 1.00 87.94 267 LEU A CA 1
ATOM 2157 C C . LEU A 1 267 ? 12.427 -15.339 -30.794 1.00 87.94 267 LEU A C 1
ATOM 2159 O O . LEU A 1 267 ? 13.230 -15.055 -31.681 1.00 87.94 267 LEU A O 1
ATOM 2163 N N . ASP A 1 268 ? 11.883 -16.544 -30.656 1.00 81.38 268 ASP A N 1
ATOM 2164 C CA . ASP A 1 268 ? 11.974 -17.613 -31.643 1.00 81.38 268 ASP A CA 1
ATOM 2165 C C . ASP A 1 268 ? 10.781 -17.495 -32.604 1.00 81.38 268 ASP A C 1
ATOM 2167 O O . ASP A 1 268 ? 9.644 -17.331 -32.158 1.00 81.38 268 ASP A O 1
ATOM 2171 N N . SER A 1 269 ? 11.016 -17.570 -33.916 1.00 73.25 269 SER A N 1
ATOM 2172 C CA . SER A 1 269 ? 10.013 -17.240 -34.940 1.00 73.25 269 SER A CA 1
ATOM 2173 C C . SER A 1 269 ? 8.797 -18.171 -34.960 1.00 73.25 269 SER A C 1
ATOM 2175 O O . SER A 1 269 ? 7.766 -17.814 -35.524 1.00 73.25 269 SER A O 1
ATOM 2177 N N . GLU A 1 270 ? 8.899 -19.362 -34.366 1.00 77.75 270 GLU A N 1
ATOM 2178 C CA . GLU A 1 270 ? 7.825 -20.364 -34.373 1.00 77.75 270 GLU A CA 1
ATOM 2179 C C . GLU A 1 270 ? 6.918 -20.320 -33.131 1.00 77.75 270 GLU A C 1
ATOM 2181 O O . GLU A 1 270 ? 5.860 -20.954 -33.126 1.00 77.75 270 GLU A O 1
ATOM 2186 N N . LYS A 1 271 ? 7.289 -19.586 -32.071 1.00 84.94 271 LYS A N 1
ATOM 2187 C CA . LYS A 1 271 ? 6.565 -19.610 -30.788 1.00 84.94 271 LYS A CA 1
ATOM 2188 C C . LYS A 1 271 ? 5.827 -18.305 -30.528 1.00 84.94 271 LYS A C 1
ATOM 2190 O O . LYS A 1 271 ? 6.410 -17.229 -30.564 1.00 84.94 271 LYS A O 1
ATOM 2195 N N . ILE A 1 272 ? 4.542 -18.418 -30.189 1.00 85.38 272 ILE A N 1
ATOM 2196 C CA . ILE A 1 272 ? 3.754 -17.284 -29.697 1.00 85.38 272 ILE A CA 1
ATOM 2197 C C . ILE A 1 272 ? 4.200 -17.000 -28.259 1.00 85.38 272 ILE A C 1
ATOM 2199 O O . ILE A 1 272 ? 4.046 -17.885 -27.412 1.00 85.38 272 ILE A O 1
ATOM 2203 N N . PRO A 1 273 ? 4.741 -15.807 -27.967 1.00 90.06 273 PRO A N 1
ATOM 2204 C CA . PRO A 1 273 ? 5.199 -15.499 -26.628 1.00 90.06 273 PRO A CA 1
ATOM 2205 C C . PRO A 1 273 ? 4.027 -15.231 -25.685 1.00 90.06 273 PRO A C 1
ATOM 2207 O O . PRO A 1 273 ? 2.988 -14.694 -26.075 1.00 90.06 273 PRO A O 1
ATOM 2210 N N . SER A 1 274 ? 4.229 -15.565 -24.418 1.00 92.88 274 SER A N 1
ATOM 2211 C CA . SER A 1 274 ? 3.281 -15.276 -23.339 1.00 92.88 274 SER A CA 1
ATOM 2212 C C . SER A 1 274 ? 3.485 -13.882 -22.742 1.00 92.88 274 SER A C 1
ATOM 2214 O O . SER A 1 274 ? 4.571 -13.293 -22.826 1.00 92.88 274 SER A O 1
ATOM 2216 N N . LEU A 1 275 ? 2.472 -13.360 -22.040 1.00 92.38 275 LEU A N 1
ATOM 2217 C CA . LEU A 1 275 ? 2.619 -12.112 -21.276 1.00 92.38 275 LEU A CA 1
ATOM 2218 C C . LEU A 1 275 ? 3.730 -12.238 -20.226 1.00 92.38 275 LEU A C 1
ATOM 2220 O O . LEU A 1 275 ? 4.499 -11.303 -20.001 1.00 92.38 275 LEU A O 1
ATOM 2224 N N . SER A 1 276 ? 3.840 -13.407 -19.591 1.00 91.56 276 SER A N 1
ATOM 2225 C CA . SER A 1 276 ? 4.874 -13.697 -18.592 1.00 91.56 276 SER A CA 1
ATOM 2226 C C . SER A 1 276 ? 6.287 -13.563 -19.167 1.00 91.56 276 SER A C 1
ATOM 2228 O O . SER A 1 276 ? 7.165 -12.978 -18.527 1.00 91.56 276 SER A O 1
ATOM 2230 N N . GLU A 1 277 ? 6.512 -14.062 -20.383 1.00 92.69 277 GLU A N 1
ATOM 2231 C CA . GLU A 1 277 ? 7.794 -13.940 -21.084 1.00 92.69 277 GLU A CA 1
ATOM 2232 C C . GLU A 1 277 ? 8.114 -12.485 -21.424 1.00 92.69 277 GLU A C 1
ATOM 2234 O O . GLU A 1 277 ? 9.213 -12.023 -21.104 1.00 92.69 277 GLU A O 1
ATOM 2239 N N . LEU A 1 278 ? 7.141 -11.736 -21.953 1.00 93.56 278 LEU A N 1
ATOM 2240 C CA . LEU A 1 278 ? 7.303 -10.308 -22.235 1.00 93.56 278 LEU A CA 1
ATOM 2241 C C . LEU A 1 278 ? 7.671 -9.525 -20.967 1.00 93.56 278 LEU A C 1
ATOM 2243 O O . LEU A 1 278 ? 8.638 -8.766 -20.950 1.00 93.56 278 LEU A O 1
ATOM 2247 N N . LEU A 1 279 ? 6.949 -9.735 -19.863 1.00 93.75 279 LEU A N 1
ATOM 2248 C CA . LEU A 1 279 ? 7.212 -9.035 -18.602 1.00 93.75 279 LEU A CA 1
ATOM 2249 C C . LEU A 1 279 ? 8.586 -9.386 -18.009 1.00 93.75 279 LEU A C 1
ATOM 2251 O O . LEU A 1 279 ? 9.233 -8.522 -17.402 1.00 93.75 279 LEU A O 1
ATOM 2255 N N . LYS A 1 280 ? 9.052 -10.632 -18.172 1.00 93.81 280 LYS A N 1
ATOM 2256 C CA . LYS A 1 280 ? 10.408 -11.053 -17.776 1.00 93.81 280 LYS A CA 1
ATOM 2257 C C . LYS A 1 280 ? 11.466 -10.364 -18.629 1.00 93.81 280 LYS A C 1
ATOM 2259 O O . LYS A 1 280 ? 12.416 -9.814 -18.070 1.00 93.81 280 LYS A O 1
ATOM 2264 N N . PHE A 1 281 ? 11.281 -10.345 -19.947 1.00 94.62 281 PHE A N 1
ATOM 2265 C CA . PHE A 1 281 ? 12.168 -9.644 -20.866 1.00 94.62 281 PHE A CA 1
ATOM 2266 C C . PHE A 1 281 ? 12.266 -8.156 -20.522 1.00 94.62 281 PHE A C 1
ATOM 2268 O O . PHE A 1 281 ? 13.366 -7.665 -20.290 1.00 94.62 281 PHE A O 1
ATOM 2275 N N . LEU A 1 282 ? 11.134 -7.460 -20.382 1.00 92.94 282 LEU A N 1
ATOM 2276 C CA . LEU A 1 282 ? 11.102 -6.031 -20.058 1.00 92.94 282 LEU A CA 1
ATOM 2277 C C . LEU A 1 282 ? 11.791 -5.725 -18.726 1.00 92.94 282 LEU A C 1
ATOM 2279 O O . LEU A 1 282 ? 12.527 -4.748 -18.618 1.00 92.94 282 LEU A O 1
ATOM 2283 N N . SER A 1 283 ? 11.611 -6.589 -17.722 1.00 92.69 283 SER A N 1
ATOM 2284 C CA . SER A 1 283 ? 12.307 -6.456 -16.437 1.00 92.69 283 SER A CA 1
ATOM 2285 C C . SER A 1 283 ? 13.828 -6.584 -16.596 1.00 92.69 283 SER A C 1
ATOM 2287 O O . SER A 1 283 ? 14.577 -5.852 -15.954 1.00 92.69 283 SER A O 1
ATOM 2289 N N . ASN A 1 284 ? 14.300 -7.506 -17.440 1.00 92.06 284 ASN A N 1
ATOM 2290 C CA . ASN A 1 284 ? 15.727 -7.703 -17.703 1.00 92.06 284 ASN A CA 1
ATOM 2291 C C . ASN A 1 284 ? 16.316 -6.564 -18.545 1.00 92.06 284 ASN A C 1
ATOM 2293 O O . ASN A 1 284 ? 17.382 -6.053 -18.213 1.00 92.06 284 ASN A O 1
ATOM 2297 N N . HIS A 1 285 ? 15.600 -6.125 -19.577 1.00 90.06 285 HIS A N 1
ATOM 2298 C CA . HIS A 1 285 ? 15.995 -5.015 -20.437 1.00 90.06 285 HIS A CA 1
ATOM 2299 C C . HIS A 1 285 ? 16.051 -3.688 -19.664 1.00 90.06 285 HIS A C 1
ATOM 2301 O O . HIS A 1 285 ? 17.020 -2.942 -19.763 1.00 90.06 285 HIS A O 1
ATOM 2307 N N . ALA A 1 286 ? 15.088 -3.421 -18.776 1.00 89.38 286 ALA A N 1
ATOM 2308 C CA . ALA A 1 286 ? 15.161 -2.253 -17.902 1.00 89.38 286 ALA A CA 1
ATOM 2309 C C . ALA A 1 286 ? 16.403 -2.277 -16.990 1.00 89.38 286 ALA A C 1
ATOM 2311 O O . ALA A 1 286 ? 16.996 -1.231 -16.732 1.00 89.38 286 ALA A O 1
ATOM 2312 N N . ARG A 1 287 ? 16.833 -3.458 -16.519 1.00 88.44 287 ARG A N 1
ATOM 2313 C CA . ARG A 1 287 ? 18.076 -3.591 -15.738 1.00 88.44 287 ARG A CA 1
ATOM 2314 C C . ARG A 1 287 ? 19.320 -3.341 -16.586 1.00 88.44 287 ARG A C 1
ATOM 2316 O O . ARG A 1 287 ? 20.212 -2.652 -16.102 1.00 88.44 287 ARG A O 1
ATOM 2323 N N . SER A 1 288 ? 19.383 -3.849 -17.821 1.00 87.25 288 SER A N 1
ATOM 2324 C CA . SER A 1 288 ? 20.536 -3.601 -18.699 1.00 87.25 288 SER A CA 1
ATOM 2325 C C . SER A 1 288 ? 20.697 -2.112 -19.009 1.00 87.25 288 SER A C 1
ATOM 2327 O O . SER A 1 288 ? 21.806 -1.593 -18.923 1.00 87.25 288 SER A O 1
ATOM 2329 N N . LEU A 1 289 ? 19.588 -1.401 -19.233 1.00 85.00 289 LEU A N 1
ATOM 2330 C CA . LEU A 1 289 ? 19.586 0.054 -19.424 1.00 85.00 289 LEU A CA 1
ATOM 2331 C C . LEU A 1 289 ? 20.086 0.819 -18.191 1.00 85.00 289 LEU A C 1
ATOM 2333 O O . LEU A 1 289 ? 20.782 1.825 -18.326 1.00 85.00 289 LEU A O 1
ATOM 2337 N N . MET A 1 290 ? 19.778 0.344 -16.977 1.00 78.88 290 MET A N 1
ATOM 2338 C CA . MET A 1 290 ? 20.354 0.935 -15.764 1.00 78.88 290 MET A CA 1
ATOM 2339 C C . MET A 1 290 ? 21.874 0.764 -15.730 1.00 78.88 290 MET A C 1
ATOM 2341 O O . MET A 1 290 ? 22.578 1.716 -15.413 1.00 78.88 290 MET A O 1
ATOM 2345 N N . THR A 1 291 ? 22.392 -0.416 -16.083 1.00 74.38 291 THR A N 1
ATOM 2346 C CA . THR A 1 291 ? 23.839 -0.684 -16.114 1.00 74.38 291 THR A CA 1
ATOM 2347 C C . THR A 1 291 ? 24.564 0.158 -17.165 1.00 74.38 291 THR A C 1
ATOM 2349 O O . THR A 1 291 ? 25.646 0.676 -16.885 1.00 74.38 291 THR A O 1
ATOM 2352 N N . GLU A 1 292 ? 23.957 0.371 -18.333 1.00 60.75 292 GLU A N 1
ATOM 2353 C CA . GLU A 1 292 ? 24.487 1.267 -19.369 1.00 60.75 292 GLU A CA 1
ATOM 2354 C C . GLU A 1 292 ? 24.527 2.734 -18.911 1.00 60.75 292 GLU A C 1
ATOM 2356 O O . GLU A 1 292 ? 25.486 3.441 -19.212 1.00 60.75 292 GLU A O 1
ATOM 2361 N N . GLY A 1 293 ? 23.567 3.177 -18.088 1.00 55.69 293 GLY A N 1
ATOM 2362 C CA . GLY A 1 293 ? 23.554 4.517 -17.485 1.00 55.69 293 GLY A CA 1
ATOM 2363 C C . GLY A 1 293 ? 24.683 4.796 -16.477 1.00 55.69 293 GLY A C 1
ATOM 2364 O O . GLY A 1 293 ? 25.023 5.961 -16.254 1.00 55.69 293 GLY A O 1
ATOM 2365 N N . TYR A 1 294 ? 25.301 3.757 -15.897 1.00 47.06 294 TYR A N 1
ATOM 2366 C CA . TYR A 1 294 ? 26.506 3.870 -15.051 1.00 47.06 294 TYR A CA 1
ATOM 2367 C C . TYR A 1 294 ? 27.816 3.785 -15.852 1.00 47.06 294 TYR A C 1
ATOM 2369 O O . TYR A 1 294 ? 28.891 4.092 -15.328 1.00 47.06 294 TYR A O 1
ATOM 2377 N N . GLY A 1 295 ? 27.749 3.410 -17.130 1.00 45.62 295 GLY A N 1
ATOM 2378 C CA . GLY A 1 295 ? 28.876 3.449 -18.047 1.00 45.62 295 GLY A CA 1
ATOM 2379 C C . GLY A 1 295 ? 29.074 4.861 -18.573 1.00 45.62 295 GLY A C 1
ATOM 2380 O O . GLY A 1 295 ? 28.443 5.223 -19.551 1.00 45.62 295 GLY A O 1
ATOM 2381 N N . VAL A 1 296 ? 29.947 5.632 -17.911 1.00 38.59 296 VAL A N 1
ATOM 2382 C CA . VAL A 1 296 ? 30.606 6.864 -18.387 1.00 38.59 296 VAL A CA 1
ATOM 2383 C C . VAL A 1 296 ? 29.719 7.724 -19.292 1.00 38.59 296 VAL A C 1
ATOM 2385 O O . VAL A 1 296 ? 29.570 7.433 -20.477 1.00 38.59 296 VAL A O 1
ATOM 2388 N N . LYS A 1 297 ? 29.271 8.886 -18.792 1.00 36.56 297 LYS A N 1
ATOM 2389 C CA . LYS A 1 297 ? 28.978 10.03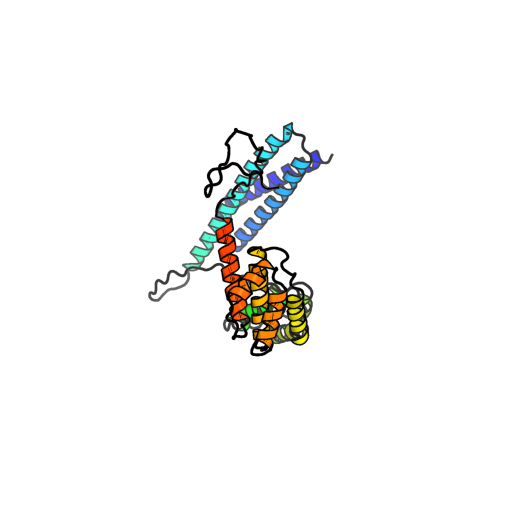3 -19.664 1.00 36.56 297 LYS A CA 1
ATOM 2390 C C . LYS A 1 297 ? 30.200 10.251 -20.560 1.00 36.56 297 LYS A C 1
ATOM 2392 O O . LYS A 1 297 ? 31.126 10.975 -20.195 1.00 36.56 297 LYS A O 1
ATOM 2397 N N . ARG A 1 298 ? 30.246 9.610 -21.730 1.00 40.31 298 ARG A N 1
ATOM 2398 C CA . ARG A 1 298 ? 31.122 10.020 -22.809 1.00 40.31 298 ARG A CA 1
ATOM 2399 C C . ARG A 1 298 ? 30.544 11.364 -23.172 1.00 40.31 298 ARG A C 1
ATOM 2401 O O . ARG A 1 298 ? 29.519 11.448 -23.839 1.00 40.31 298 ARG A O 1
ATOM 2408 N N . ASN A 1 299 ? 31.166 12.408 -22.631 1.00 34.28 299 ASN A N 1
ATOM 2409 C CA . ASN A 1 299 ? 31.097 13.732 -23.200 1.00 34.28 299 ASN A CA 1
ATOM 2410 C C . ASN A 1 299 ? 31.445 13.548 -24.674 1.00 34.28 299 ASN A C 1
ATOM 2412 O O . ASN A 1 299 ? 32.614 13.559 -25.057 1.00 34.28 299 ASN A O 1
ATOM 2416 N N . ILE A 1 300 ? 30.421 13.381 -25.505 1.00 44.66 300 ILE A N 1
ATOM 2417 C CA . ILE A 1 300 ? 30.483 13.768 -26.898 1.00 44.66 300 ILE A CA 1
ATOM 2418 C C . ILE A 1 300 ? 30.504 15.291 -26.818 1.00 44.66 300 ILE A C 1
ATOM 2420 O O . ILE A 1 300 ? 29.511 15.988 -26.995 1.00 44.66 300 ILE A O 1
ATOM 2424 N N . SER A 1 301 ? 31.668 15.814 -26.424 1.00 40.75 301 SER A N 1
ATOM 2425 C CA . SER A 1 301 ? 32.058 17.145 -26.817 1.00 40.75 301 SER A CA 1
ATOM 2426 C C . SER A 1 301 ? 31.947 17.101 -28.327 1.00 40.75 301 SER A C 1
ATOM 2428 O O . SER A 1 301 ? 32.652 16.322 -28.975 1.00 40.75 301 SER A O 1
ATOM 2430 N N . ASN A 1 302 ? 31.016 17.878 -28.872 1.00 44.81 302 ASN A N 1
ATOM 2431 C CA . ASN A 1 302 ? 31.031 18.267 -30.268 1.00 44.81 302 ASN A CA 1
ATOM 2432 C C . ASN A 1 302 ? 32.361 18.992 -30.513 1.00 44.81 302 ASN A C 1
ATOM 2434 O O . ASN A 1 302 ? 32.420 20.219 -30.578 1.00 44.81 302 ASN A O 1
ATOM 2438 N N . LYS A 1 303 ? 33.459 18.238 -30.628 1.00 39.06 303 LYS A N 1
ATOM 2439 C CA . LYS A 1 303 ? 34.650 18.713 -31.300 1.00 39.06 303 LYS A CA 1
ATOM 2440 C C . LYS A 1 303 ? 34.204 18.877 -32.737 1.00 39.06 303 LYS A C 1
ATOM 2442 O O . LYS A 1 303 ? 34.080 17.900 -33.470 1.00 39.06 303 LYS A O 1
ATOM 2447 N N . LYS A 1 304 ? 33.925 20.126 -33.116 1.00 39.78 304 LYS A N 1
ATOM 2448 C CA . LYS A 1 304 ? 34.014 20.545 -34.510 1.00 39.78 304 LYS A CA 1
ATOM 2449 C C . LYS A 1 304 ? 35.347 20.002 -35.013 1.00 39.78 304 LYS A C 1
ATOM 2451 O O . LYS A 1 304 ? 36.403 20.450 -34.569 1.00 39.78 304 LYS A O 1
ATOM 2456 N N . VAL A 1 305 ? 35.288 18.973 -35.849 1.00 44.06 305 VAL A N 1
ATOM 2457 C CA . VAL A 1 305 ? 36.456 18.484 -36.565 1.00 44.06 305 VAL A CA 1
ATOM 2458 C C . VAL A 1 305 ? 36.768 19.566 -37.586 1.00 44.06 305 VAL A C 1
ATOM 2460 O O . VAL A 1 305 ? 36.194 19.609 -38.669 1.00 44.06 305 VAL A O 1
ATOM 2463 N N . THR A 1 306 ? 37.619 20.509 -37.200 1.00 44.56 306 THR A N 1
ATOM 2464 C CA . THR A 1 306 ? 38.271 21.387 -38.159 1.00 44.56 306 THR A CA 1
ATOM 2465 C C . THR A 1 306 ? 39.315 20.526 -38.855 1.00 44.56 306 THR A C 1
ATOM 2467 O O . THR A 1 306 ? 40.291 20.110 -38.231 1.00 44.56 306 THR A O 1
ATOM 2470 N N . LEU A 1 307 ? 39.069 20.197 -40.124 1.00 44.47 307 LEU A N 1
ATOM 2471 C CA . LEU A 1 307 ? 40.052 19.575 -41.005 1.00 44.47 307 LEU A CA 1
ATOM 2472 C C . LEU A 1 307 ? 41.289 20.478 -41.051 1.00 44.47 307 LEU A C 1
ATOM 2474 O O . LEU A 1 307 ? 41.281 21.527 -41.691 1.00 44.47 307 LEU A O 1
ATOM 2478 N N . VAL A 1 308 ? 42.347 20.085 -40.347 1.00 42.00 308 VAL A N 1
ATOM 2479 C CA . VAL A 1 308 ? 43.678 20.636 -40.586 1.00 42.00 308 VAL A CA 1
ATOM 2480 C C . VAL A 1 308 ? 44.197 19.926 -41.827 1.00 42.00 308 VAL A C 1
ATOM 2482 O O . VAL A 1 308 ? 44.474 18.730 -41.793 1.00 42.00 308 VAL A O 1
ATOM 2485 N N . ALA A 1 309 ? 44.280 20.656 -42.936 1.00 49.53 309 ALA A N 1
ATOM 2486 C CA . ALA A 1 309 ? 44.977 20.209 -44.130 1.00 49.53 309 ALA A CA 1
ATOM 2487 C C . ALA A 1 309 ? 46.486 20.174 -43.839 1.00 49.53 309 ALA A C 1
ATOM 2489 O O . ALA A 1 309 ? 47.211 21.127 -44.107 1.00 49.53 309 ALA A O 1
ATOM 2490 N N . SER A 1 310 ? 46.965 19.081 -43.252 1.00 43.41 310 SER A N 1
ATOM 2491 C CA . SER A 1 310 ? 48.372 18.697 -43.320 1.00 43.41 310 SER A CA 1
ATOM 2492 C C . SER A 1 310 ? 48.545 17.829 -44.563 1.00 43.41 310 SER A C 1
ATOM 2494 O O . SER A 1 310 ? 47.896 16.796 -44.707 1.00 43.41 310 SER A O 1
ATOM 2496 N N . GLY A 1 311 ? 49.372 18.301 -45.500 1.00 50.72 311 GLY A N 1
ATOM 2497 C CA . GLY A 1 311 ? 49.581 17.710 -46.821 1.00 50.72 311 GLY A CA 1
ATOM 2498 C C . GLY A 1 311 ? 50.113 16.281 -46.771 1.00 50.72 311 GLY A C 1
ATOM 2499 O O . GLY A 1 311 ? 51.314 16.057 -46.872 1.00 50.72 311 GLY A O 1
ATOM 2500 N N . PHE A 1 312 ? 49.205 15.317 -46.656 1.00 46.12 312 PHE A N 1
ATOM 2501 C CA . PHE A 1 312 ? 49.479 13.903 -46.850 1.00 46.12 312 PHE A CA 1
ATOM 2502 C C . PHE A 1 312 ? 48.892 13.495 -48.200 1.00 46.12 312 PHE A C 1
ATOM 2504 O O . PHE A 1 312 ? 47.676 13.405 -48.365 1.00 46.12 312 PHE A O 1
ATOM 2511 N N . GLN A 1 313 ? 49.759 13.292 -49.193 1.00 53.06 313 GLN A N 1
ATOM 2512 C CA . GLN A 1 313 ? 49.362 12.673 -50.455 1.00 53.06 313 GLN A CA 1
ATOM 2513 C C . GLN A 1 313 ? 48.960 11.221 -50.162 1.00 53.06 313 GLN A C 1
ATOM 2515 O O . GLN A 1 313 ? 49.792 10.389 -49.799 1.00 53.06 313 GLN A O 1
ATOM 2520 N N . LEU A 1 314 ? 47.664 10.931 -50.255 1.00 53.56 314 LEU A N 1
ATOM 2521 C CA . LEU A 1 314 ? 47.119 9.579 -50.166 1.00 53.56 314 LEU A CA 1
ATOM 2522 C C . LEU A 1 314 ? 47.353 8.872 -51.504 1.00 53.56 314 LEU A C 1
ATOM 2524 O O . LEU A 1 314 ? 46.651 9.120 -52.481 1.00 53.56 314 LEU A O 1
ATOM 2528 N N . HIS A 1 315 ? 48.345 7.987 -51.521 1.00 57.72 315 HIS A N 1
ATOM 2529 C CA . HIS A 1 315 ? 48.641 7.120 -52.654 1.00 57.72 315 HIS A CA 1
ATOM 2530 C C . HIS A 1 315 ? 47.712 5.902 -52.571 1.00 57.72 315 HIS A C 1
ATOM 2532 O O . HIS A 1 315 ? 47.529 5.334 -51.491 1.00 57.72 315 HIS A O 1
ATOM 2538 N N . CYS A 1 316 ? 47.122 5.477 -53.690 1.00 61.09 316 CYS A N 1
ATOM 2539 C CA . CYS A 1 316 ? 46.297 4.272 -53.718 1.00 61.09 316 CYS A CA 1
ATOM 2540 C C . CYS A 1 316 ? 47.142 3.039 -53.362 1.00 61.09 316 CYS A C 1
ATOM 2542 O O . CYS A 1 316 ? 48.149 2.765 -54.008 1.00 61.09 316 CYS A O 1
ATOM 2544 N N . THR A 1 317 ? 46.725 2.244 -52.378 1.00 62.00 317 THR A N 1
ATOM 2545 C CA . THR A 1 317 ? 47.471 1.052 -51.929 1.00 62.00 317 THR A CA 1
ATOM 2546 C C . THR A 1 317 ? 47.528 -0.077 -52.961 1.00 62.00 317 THR A C 1
ATOM 2548 O O . THR A 1 317 ? 48.284 -1.025 -52.771 1.00 62.00 317 THR A O 1
ATOM 2551 N N . TYR A 1 318 ? 46.768 0.023 -54.056 1.00 59.44 318 TYR A N 1
ATOM 2552 C CA . TYR A 1 318 ? 46.731 -0.985 -55.117 1.00 59.44 318 TYR A CA 1
ATOM 2553 C C . TYR A 1 318 ? 47.610 -0.637 -56.329 1.00 59.44 318 TYR A C 1
ATOM 2555 O O . TYR A 1 318 ? 48.155 -1.532 -56.965 1.00 59.44 318 TYR A O 1
ATOM 2563 N N . CYS A 1 319 ? 47.776 0.650 -56.652 1.00 75.88 319 CYS A N 1
ATOM 2564 C CA . CYS A 1 319 ? 48.533 1.097 -57.833 1.00 75.88 319 CYS A CA 1
ATOM 2565 C C . CYS A 1 319 ? 49.569 2.199 -57.550 1.00 75.88 319 CYS A C 1
ATOM 2567 O O . CYS A 1 319 ? 50.228 2.661 -58.474 1.00 75.88 319 CYS A O 1
ATOM 2569 N N . GLN A 1 320 ? 49.703 2.632 -56.293 1.00 65.75 320 GLN A N 1
ATOM 2570 C CA . GLN A 1 320 ? 50.611 3.679 -55.801 1.00 65.75 320 GLN A CA 1
ATOM 2571 C C . GLN A 1 320 ? 50.486 5.065 -56.461 1.00 65.75 320 GLN A C 1
ATOM 2573 O O . GLN A 1 320 ? 51.288 5.949 -56.170 1.00 65.75 320 GLN A O 1
ATOM 2578 N N . ASN A 1 321 ? 49.449 5.307 -57.267 1.00 63.69 321 ASN A N 1
ATOM 2579 C CA . ASN A 1 321 ? 49.176 6.612 -57.867 1.00 63.69 321 ASN A CA 1
ATOM 2580 C C . ASN A 1 321 ? 48.111 7.400 -57.084 1.00 63.69 321 ASN A C 1
ATOM 2582 O O . ASN A 1 321 ? 47.259 6.825 -56.399 1.00 63.69 321 ASN A O 1
ATOM 2586 N N . ASN A 1 322 ? 48.163 8.733 -57.193 1.00 61.22 322 ASN A N 1
ATOM 2587 C CA . ASN A 1 322 ? 47.189 9.641 -56.583 1.00 61.22 322 ASN A CA 1
ATOM 2588 C C . ASN A 1 322 ? 45.944 9.743 -57.475 1.00 61.22 322 ASN A C 1
ATOM 2590 O O . ASN A 1 322 ? 46.023 10.229 -58.604 1.00 61.22 322 ASN A O 1
ATOM 2594 N N . HIS A 1 323 ? 44.793 9.320 -56.956 1.00 62.81 323 HIS A N 1
ATOM 2595 C CA . HIS A 1 323 ? 43.502 9.441 -57.631 1.00 62.81 323 HIS A CA 1
ATOM 2596 C C . HIS A 1 323 ? 42.576 10.346 -56.816 1.00 62.81 323 HIS A C 1
ATOM 2598 O O . HIS A 1 323 ? 42.409 10.137 -55.617 1.00 62.81 323 HIS A O 1
ATOM 2604 N N . ASN A 1 324 ? 41.958 11.331 -57.468 1.00 55.59 324 ASN A N 1
ATOM 2605 C CA . ASN A 1 324 ? 40.844 12.080 -56.890 1.00 55.59 324 ASN A CA 1
ATOM 2606 C C . ASN A 1 324 ? 39.542 11.349 -57.227 1.00 55.59 324 ASN A C 1
ATOM 2608 O O . ASN A 1 324 ? 39.248 11.124 -58.400 1.00 55.59 324 ASN A O 1
ATOM 2612 N N . LEU A 1 325 ? 38.781 10.976 -56.199 1.00 47.44 325 LEU A N 1
ATOM 2613 C CA . LEU A 1 325 ? 37.410 10.494 -56.343 1.00 47.44 325 LEU A CA 1
ATOM 2614 C C . LEU A 1 325 ? 36.520 11.715 -56.614 1.00 47.44 325 LEU A C 1
ATOM 2616 O O . LEU A 1 325 ? 36.276 12.495 -55.695 1.00 47.44 325 LEU A O 1
ATOM 2620 N N . ASN A 1 326 ? 36.106 11.900 -57.869 1.00 36.00 326 ASN A N 1
ATOM 2621 C CA . ASN A 1 326 ? 34.996 12.788 -58.233 1.00 36.00 326 ASN A CA 1
ATOM 2622 C C . ASN A 1 326 ? 33.694 11.996 -58.274 1.00 36.00 326 ASN A C 1
ATOM 2624 O O . ASN A 1 326 ? 33.735 10.857 -58.798 1.00 36.00 326 ASN A O 1
#